Protein AF-A0A3A4P583-F1 (afdb_monomer)

Nearest PDB structures (foldseek):
  6r1j-assembly1_D-2  TM=4.299E-01  e=6.962E-02  Aeromonas hydrophila J-1
  6h2e-assembly1_P-2  TM=4.382E-01  e=1.240E-01  Aeromonas hydrophila subsp. hydrophila AL09-71
  8otz-assembly1_DX  TM=3.870E-01  e=2.450E+00  Bos taurus
  8otz-assembly1_DQ  TM=1.980E-01  e=1.514E+00  Bos taurus
  8auc-assembly3_B  TM=1.621E-01  e=6.415E+00  Corynebacterium glutamicum ATCC 13032

Secondary structure (DSSP, 8-state):
--GGG-EEHHHHHTT--HHHHHB-TTS-B-HHHHHHHHHHHHHHHHHHH---GGGEEEEEETTEEEEEEHHHHHHHHHHHHHS-HHHHHHHHHHHHHHHHHS-HHHHHHHHHHHHHHHHHHHTT-HHHHHHHHHHHHHHHHHHHHHHHHHHHHHHHHHH-THHHHHHHHHHHHHHHHHTT-HHHHHHHHHHHHHHHHHHHHHHHHHHHHHHHHHHHHHHHHHHHHHHHHHHHHHHHHHHHHHHHHHHHHHHHHHHHHHHHHHHHHSS---HHHHHHHHHHHHHHHHHHHHHHHHHHHHHHHHHHHHHHHHHHHHHHHHHHHHTTSHHHHHHHHHHHHTS------TTSSSSS------------

Foldseek 3Di:
DPPPQKQWLVVVCVPPQLCVQQQDPVRDGNLVSVVVSVVVSQVVSCVRVVDDSLQWFWFQDPLITIIDGLVVLVCVLVCVVPDDPVVLVVVLVVVLCCLQPNDLSSLLSSVSNLLSLLCVLCVPPVVLVVVSVVLVVLLVVLSVVLVVLVVVLVVLCVVCCLQVVLVVLVVVLVVCVVVVVVVSNVVSVVVNVVSVVVNVVSVVVSVVSSLVSLVSSLVSLVSVLVSLVSSLVSLVVLLVVLVVVLVVLVVVLVVLVVVLVVQVVPPDDDPVVNVVSVVVNVVSVVSNVSSVSSSSSSVSNNSSSVVVSVSSVVSSVVSVVVSPDDDPVVVVVVVVVPPPPPPPDPPPPPPPDDDDDDDDDDDD

Radius of gyration: 33.99 Å; Cα contacts (8 Å, |Δi|>4): 269; chains: 1; bounding box: 93×44×135 Å

pLDDT: mean 79.14, std 16.57, range [35.28, 96.25]

Solvent-accessible surface area (backbone atoms only — not comparable to full-atom values): 20306 Å² total; per-residue (Å²): 130,87,72,88,81,63,46,41,61,67,78,71,44,75,86,55,61,64,55,78,72,30,48,42,98,86,72,46,77,39,59,68,52,47,53,51,50,52,49,51,53,49,54,52,35,32,67,74,65,73,48,62,76,49,50,44,18,63,39,57,54,95,74,39,54,34,47,40,43,45,67,58,48,46,54,51,49,49,49,66,73,72,52,59,71,66,62,57,47,52,54,45,51,52,52,40,47,44,57,67,71,41,65,66,66,57,56,48,38,31,51,49,52,49,47,53,50,24,50,68,51,32,75,88,37,70,71,60,46,53,55,46,53,54,50,51,52,50,50,54,50,43,55,50,55,39,51,52,50,50,51,50,52,53,46,57,52,64,77,41,53,57,57,61,56,50,52,49,48,49,52,52,25,56,51,28,48,75,72,67,38,54,72,61,20,52,52,41,50,54,54,48,59,67,47,43,62,58,39,52,53,52,57,57,69,44,45,64,60,56,50,50,43,42,50,45,39,43,54,47,45,56,46,49,40,55,44,51,51,46,33,52,53,19,55,50,50,52,45,52,54,46,50,57,51,41,52,53,48,50,56,52,44,55,52,51,50,52,53,50,51,55,45,68,71,42,92,81,63,61,69,68,58,57,51,51,50,52,53,49,48,55,53,48,52,55,52,41,51,52,47,52,48,30,43,55,15,47,55,46,27,50,54,38,42,50,52,46,38,52,51,42,47,54,37,41,58,49,50,60,59,62,69,70,66,54,78,64,55,51,53,51,50,58,52,63,72,63,51,78,80,74,73,77,71,96,71,79,81,83,83,78,87,85,80,81,92,83,82,81,90,79,92,130

Structure (mmCIF, N/CA/C/O backbone):
data_AF-A0A3A4P583-F1
#
_entry.id   AF-A0A3A4P583-F1
#
loop_
_atom_site.group_PDB
_atom_site.id
_atom_site.type_symbol
_atom_site.label_atom_id
_atom_site.label_alt_id
_atom_site.label_comp_id
_atom_site.label_asym_id
_atom_site.label_entity_id
_atom_site.label_seq_id
_atom_site.pdbx_PDB_ins_code
_atom_site.Cartn_x
_atom_site.Cartn_y
_atom_site.Cartn_z
_atom_site.occupancy
_atom_site.B_iso_or_equiv
_atom_site.auth_seq_id
_atom_site.auth_comp_id
_atom_site.auth_asym_id
_atom_site.auth_atom_id
_atom_site.pdbx_PDB_model_num
ATOM 1 N N . MET A 1 1 ? -15.110 -9.383 -12.180 1.00 47.25 1 MET A N 1
ATOM 2 C CA . MET A 1 1 ? -13.808 -9.654 -12.826 1.00 47.25 1 MET A CA 1
ATOM 3 C C . MET A 1 1 ? -13.331 -11.004 -12.347 1.00 47.25 1 MET A C 1
ATOM 5 O O . MET A 1 1 ? -13.414 -11.256 -11.152 1.00 47.25 1 MET A O 1
ATOM 9 N N . ASP A 1 2 ? -12.913 -11.863 -13.269 1.00 37.22 2 ASP A N 1
ATOM 10 C CA . ASP A 1 2 ? -12.349 -13.172 -12.952 1.00 37.22 2 ASP A CA 1
ATOM 11 C C . ASP A 1 2 ? -10.976 -12.955 -12.290 1.00 37.22 2 ASP A C 1
ATOM 13 O O . ASP A 1 2 ? -10.030 -12.506 -12.933 1.00 37.22 2 ASP A O 1
ATOM 17 N N . THR A 1 3 ? -10.885 -13.144 -10.972 1.00 49.97 3 THR A N 1
ATOM 18 C CA . THR A 1 3 ? -9.659 -12.903 -10.186 1.00 49.97 3 THR A CA 1
ATOM 19 C C . THR A 1 3 ? -8.645 -14.044 -10.285 1.00 49.97 3 THR A C 1
ATOM 21 O O . THR A 1 3 ? -7.594 -13.992 -9.651 1.00 49.97 3 THR A O 1
ATOM 24 N N . SER A 1 4 ? -8.949 -15.065 -11.088 1.00 47.12 4 SER A N 1
ATOM 25 C CA . SER A 1 4 ? -8.232 -16.339 -11.182 1.00 47.12 4 SER A CA 1
ATOM 26 C C . SER A 1 4 ? -6.840 -16.264 -11.825 1.00 47.12 4 SER A C 1
ATOM 28 O O . SER A 1 4 ? -6.082 -17.219 -11.693 1.00 47.12 4 SER A O 1
ATOM 30 N N . ASN A 1 5 ? -6.460 -15.137 -12.441 1.00 56.06 5 ASN A N 1
ATOM 31 C CA . ASN A 1 5 ? -5.189 -14.994 -13.172 1.00 56.06 5 ASN A CA 1
ATOM 32 C C . ASN A 1 5 ? -4.229 -13.926 -12.610 1.00 56.06 5 ASN A C 1
ATOM 34 O O . ASN A 1 5 ? -3.276 -13.546 -13.290 1.00 56.06 5 ASN A O 1
ATOM 38 N N . TYR A 1 6 ? -4.450 -13.422 -11.393 1.00 64.31 6 TYR A N 1
ATOM 39 C CA . TYR A 1 6 ? -3.553 -12.436 -10.781 1.00 64.31 6 TYR A CA 1
ATOM 40 C C . TYR A 1 6 ? -2.545 -13.100 -9.846 1.00 64.31 6 TYR A C 1
ATOM 42 O O . TYR A 1 6 ? -2.926 -13.848 -8.948 1.00 64.31 6 TYR A O 1
ATOM 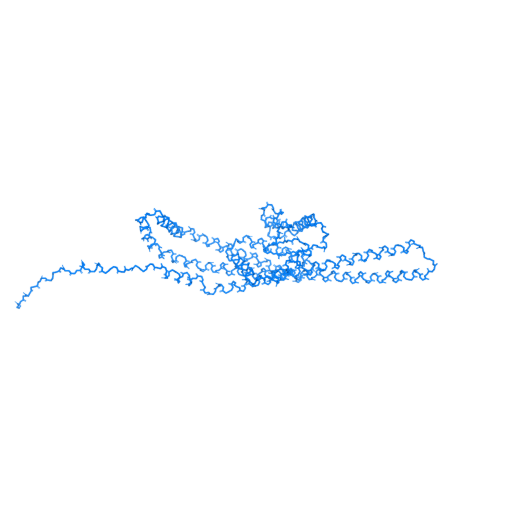50 N N . VAL A 1 7 ? -1.263 -12.768 -10.003 1.00 60.59 7 VAL A N 1
ATOM 51 C CA . VAL A 1 7 ? -0.227 -13.154 -9.038 1.00 60.59 7 VAL A CA 1
ATOM 52 C C . VAL A 1 7 ? -0.045 -11.995 -8.059 1.00 60.59 7 VAL A C 1
ATOM 54 O O . VAL A 1 7 ? 0.383 -10.902 -8.438 1.00 60.59 7 VAL A O 1
ATOM 57 N N . SER A 1 8 ? -0.420 -12.218 -6.798 1.00 62.81 8 SER A N 1
ATOM 58 C CA . SER A 1 8 ? -0.210 -11.268 -5.700 1.00 62.81 8 SER A CA 1
ATOM 59 C C . SER A 1 8 ? 0.943 -11.720 -4.809 1.00 62.81 8 SER A C 1
ATOM 61 O O . SER A 1 8 ? 1.265 -12.906 -4.741 1.00 62.81 8 SER A O 1
ATOM 63 N N . PHE A 1 9 ? 1.524 -10.790 -4.051 1.00 63.75 9 PHE A N 1
ATOM 64 C CA . PHE A 1 9 ? 2.511 -11.113 -3.014 1.00 63.75 9 PHE A CA 1
ATOM 65 C C . PHE A 1 9 ? 2.040 -12.225 -2.070 1.00 63.75 9 PHE A C 1
ATOM 67 O O . PHE A 1 9 ? 2.803 -13.128 -1.747 1.00 63.75 9 PHE A O 1
ATOM 74 N N . GLU A 1 10 ? 0.775 -12.197 -1.657 1.00 62.75 10 GLU A N 1
ATOM 75 C CA . GLU A 1 10 ? 0.216 -13.132 -0.675 1.00 62.75 10 GLU A CA 1
ATOM 76 C C . GLU A 1 10 ? 0.238 -14.586 -1.156 1.00 62.75 10 GLU A C 1
ATOM 78 O O . GLU A 1 10 ? 0.402 -15.489 -0.337 1.00 62.75 10 GLU A O 1
ATOM 83 N N . SER A 1 11 ? 0.145 -14.809 -2.473 1.00 61.69 11 SER A N 1
ATOM 84 C CA . SER A 1 11 ? 0.282 -16.148 -3.059 1.00 61.69 11 SER A CA 1
ATOM 85 C C . SER A 1 11 ? 1.671 -16.753 -2.810 1.00 61.69 11 SER A C 1
ATOM 87 O O . SER A 1 11 ? 1.797 -17.961 -2.630 1.00 61.69 11 SER A O 1
ATOM 89 N N . ILE A 1 12 ? 2.696 -15.903 -2.689 1.00 59.50 12 ILE A N 1
ATOM 90 C CA . ILE A 1 12 ? 4.096 -16.291 -2.480 1.00 59.50 12 ILE A CA 1
ATOM 91 C C . ILE A 1 12 ? 4.463 -16.282 -0.990 1.00 59.50 12 ILE A C 1
ATOM 93 O O . ILE A 1 12 ? 5.267 -17.100 -0.537 1.00 59.50 12 ILE A O 1
ATOM 97 N N . LEU A 1 13 ? 3.831 -15.417 -0.189 1.00 55.78 13 LEU A N 1
ATOM 98 C CA . LEU A 1 13 ? 4.090 -15.292 1.250 1.00 55.78 13 LEU A CA 1
ATOM 99 C C . LEU A 1 13 ? 3.760 -16.565 2.052 1.00 55.78 13 LEU A C 1
ATOM 101 O O . LEU A 1 13 ? 4.240 -16.704 3.178 1.00 55.78 13 LEU A O 1
ATOM 105 N N . SER A 1 14 ? 3.000 -17.517 1.492 1.00 59.00 14 SER A N 1
ATOM 106 C CA . SER A 1 14 ? 2.710 -18.828 2.108 1.00 59.00 14 SER A CA 1
ATOM 107 C C . SER A 1 14 ? 2.208 -18.729 3.563 1.00 59.00 14 SER A C 1
ATOM 109 O O . SER A 1 14 ? 2.529 -19.570 4.401 1.00 59.00 14 SER A O 1
ATOM 111 N N . GLY A 1 15 ? 1.462 -17.665 3.886 1.00 57.34 15 GLY A N 1
ATOM 112 C CA . GLY A 1 15 ? 0.922 -17.407 5.226 1.00 57.34 15 GLY A CA 1
ATOM 113 C C . GLY A 1 15 ? 1.881 -16.760 6.238 1.00 57.34 15 GLY A C 1
ATOM 114 O O . GLY A 1 15 ? 1.523 -16.658 7.408 1.00 57.34 15 GLY A O 1
ATOM 115 N N . LYS A 1 16 ? 3.080 -16.319 5.834 1.00 61.03 16 LYS A N 1
ATOM 116 C CA . LYS A 1 16 ? 3.992 -15.538 6.693 1.00 61.03 16 LYS A CA 1
ATOM 117 C C . LYS A 1 16 ? 3.653 -14.044 6.640 1.00 61.03 16 LYS A C 1
ATOM 119 O O . LYS A 1 16 ? 3.299 -13.545 5.574 1.00 61.03 16 LYS A O 1
ATOM 124 N N . SER A 1 17 ? 3.809 -13.329 7.760 1.00 64.44 17 SER A N 1
ATOM 125 C CA . SER A 1 17 ? 3.684 -11.863 7.773 1.00 64.44 17 SER A CA 1
ATOM 126 C C . SER A 1 17 ? 4.797 -11.234 6.933 1.00 64.44 17 SER A C 1
ATOM 128 O O . SER A 1 17 ? 5.948 -11.684 6.959 1.00 64.44 17 SER A O 1
ATOM 130 N N . PHE A 1 18 ? 4.456 -10.189 6.177 1.00 71.81 18 PHE A N 1
ATOM 131 C CA . PHE A 1 18 ? 5.409 -9.466 5.333 1.00 71.81 18 PHE A CA 1
ATOM 132 C C . PHE A 1 18 ? 6.543 -8.865 6.174 1.00 71.81 18 PHE A C 1
ATOM 134 O O . PHE A 1 18 ? 7.721 -8.934 5.802 1.00 71.81 18 PHE A O 1
ATOM 141 N N . LYS A 1 19 ? 6.189 -8.368 7.363 1.00 73.19 19 LYS A N 1
ATOM 142 C CA . LYS A 1 19 ? 7.110 -7.902 8.395 1.00 73.19 19 LYS A CA 1
ATOM 143 C C . LYS A 1 19 ? 8.231 -8.894 8.708 1.00 73.19 19 LYS A C 1
ATOM 145 O O . LYS A 1 19 ? 9.398 -8.507 8.708 1.00 73.19 19 LYS A O 1
ATOM 150 N N . ASP A 1 20 ? 7.898 -10.167 8.916 1.00 70.75 20 ASP A N 1
ATOM 151 C CA . ASP A 1 20 ? 8.859 -11.207 9.319 1.00 70.75 20 ASP A CA 1
ATOM 152 C C . ASP A 1 20 ? 9.868 -11.555 8.218 1.00 70.75 20 ASP A C 1
ATOM 154 O O . ASP A 1 20 ? 10.938 -12.113 8.478 1.00 70.75 20 ASP A O 1
ATOM 158 N N . LEU A 1 21 ? 9.531 -11.243 6.968 1.00 70.56 21 LEU A N 1
ATOM 159 C CA . LEU A 1 21 ? 10.374 -11.547 5.820 1.00 70.56 21 LEU A CA 1
ATOM 160 C C . L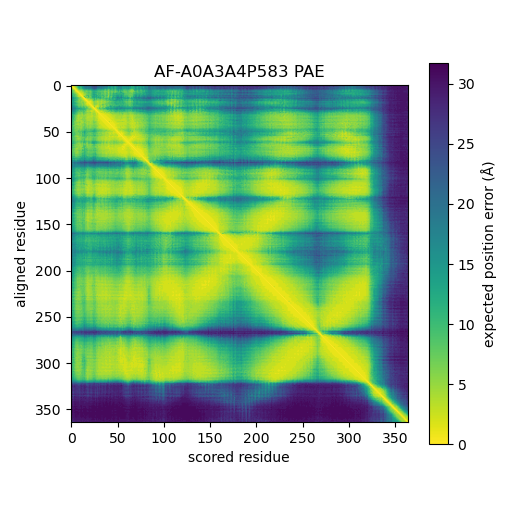EU A 1 21 ? 11.352 -10.420 5.507 1.00 70.56 21 LEU A C 1
ATOM 162 O O . LEU A 1 21 ? 12.481 -10.700 5.088 1.00 70.56 21 LEU A O 1
ATOM 166 N N . ILE A 1 22 ? 10.924 -9.171 5.702 1.00 73.38 22 ILE A N 1
ATOM 167 C CA . ILE A 1 22 ? 11.610 -7.993 5.161 1.00 73.38 22 ILE A CA 1
ATOM 168 C C . ILE A 1 22 ? 12.194 -7.091 6.246 1.00 73.38 22 ILE A C 1
ATOM 170 O O . ILE A 1 22 ? 13.135 -6.355 5.955 1.00 73.38 22 ILE A O 1
ATOM 174 N N . LEU A 1 23 ? 11.738 -7.164 7.499 1.00 72.44 23 LEU A N 1
ATOM 175 C CA . LEU A 1 23 ? 12.423 -6.457 8.579 1.00 72.44 23 LEU A CA 1
ATOM 176 C C . LEU A 1 23 ? 13.643 -7.233 9.081 1.00 72.44 23 LEU A C 1
ATOM 178 O O . LEU A 1 23 ? 13.580 -8.400 9.469 1.00 72.44 23 LEU A O 1
ATOM 182 N N . LEU A 1 24 ? 14.770 -6.530 9.125 1.00 70.75 24 LEU A N 1
ATOM 183 C CA . LEU A 1 24 ? 15.954 -6.930 9.866 1.00 70.75 24 LEU A CA 1
ATOM 184 C C . LEU A 1 24 ? 15.719 -6.745 11.372 1.00 70.75 24 LEU A C 1
ATOM 186 O O . LEU A 1 24 ? 14.855 -5.982 11.807 1.00 70.75 24 LEU A O 1
ATOM 190 N N . LYS A 1 25 ? 16.530 -7.423 12.193 1.00 64.12 25 LYS A N 1
ATOM 191 C CA . LYS A 1 25 ? 16.435 -7.358 13.665 1.00 64.12 25 LYS A CA 1
ATOM 192 C C . LYS A 1 25 ? 16.635 -5.948 14.239 1.00 64.12 25 LYS A C 1
ATOM 194 O O . LYS A 1 25 ? 16.245 -5.707 15.374 1.00 64.12 25 LYS A O 1
ATOM 199 N N . ASP A 1 26 ? 17.235 -5.037 13.476 1.00 66.38 26 ASP A N 1
ATOM 200 C CA . ASP A 1 26 ? 17.423 -3.624 13.822 1.00 66.38 26 ASP A CA 1
ATOM 201 C C . ASP A 1 26 ? 16.283 -2.715 13.316 1.00 66.38 26 ASP A C 1
ATOM 203 O O . ASP A 1 26 ? 16.380 -1.494 13.414 1.00 66.38 26 ASP A O 1
ATOM 207 N N . GLY A 1 27 ? 15.204 -3.289 12.768 1.00 65.25 27 GLY A N 1
ATOM 208 C CA . GLY A 1 27 ? 14.063 -2.548 12.226 1.00 65.25 27 GLY A CA 1
ATOM 209 C C . GLY A 1 27 ? 14.321 -1.921 10.853 1.00 65.25 27 GLY A C 1
ATOM 210 O O . GLY A 1 27 ? 13.492 -1.152 10.363 1.00 65.25 27 GLY A O 1
ATOM 211 N N . LYS A 1 28 ? 15.454 -2.229 10.207 1.00 72.50 28 LYS A N 1
ATOM 212 C CA . LYS A 1 28 ? 15.716 -1.806 8.825 1.00 72.50 28 LYS A CA 1
ATOM 213 C C . LYS A 1 28 ? 15.022 -2.727 7.828 1.00 72.50 28 LYS A C 1
ATOM 215 O O . LYS A 1 28 ? 14.819 -3.907 8.093 1.00 72.50 28 LYS A O 1
ATOM 220 N N . LEU A 1 29 ? 14.687 -2.177 6.662 1.00 76.56 29 LEU A N 1
ATOM 221 C CA . LEU A 1 29 ? 14.125 -2.948 5.552 1.00 76.56 29 LEU A CA 1
ATOM 222 C C . LEU A 1 29 ? 15.265 -3.644 4.803 1.00 76.56 29 LEU A C 1
ATOM 224 O O . LEU A 1 29 ? 16.205 -2.987 4.359 1.00 76.56 29 LEU A O 1
ATOM 228 N N . ASP A 1 30 ? 15.173 -4.961 4.652 1.00 81.56 30 ASP A N 1
ATOM 229 C CA . ASP A 1 30 ? 16.040 -5.743 3.777 1.00 81.56 30 ASP A CA 1
ATOM 230 C 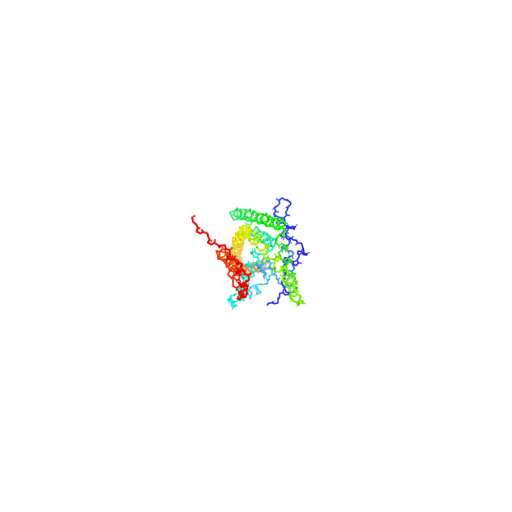C . ASP A 1 30 ? 15.531 -5.631 2.334 1.00 81.56 30 ASP A C 1
ATOM 232 O O . ASP A 1 30 ? 14.739 -6.445 1.848 1.00 81.56 30 ASP A O 1
ATOM 236 N N . LEU A 1 31 ? 15.986 -4.584 1.643 1.00 79.75 31 LEU A N 1
ATOM 237 C CA . LEU A 1 31 ? 15.630 -4.338 0.245 1.00 79.75 31 LEU A CA 1
ATOM 238 C C . LEU A 1 31 ? 16.090 -5.472 -0.678 1.00 79.75 31 LEU A C 1
ATOM 240 O O . LEU A 1 31 ? 15.426 -5.753 -1.666 1.00 79.75 31 LEU A O 1
ATOM 244 N N . SER A 1 32 ? 17.169 -6.183 -0.336 1.00 82.50 32 SER A N 1
ATOM 245 C CA . SER A 1 32 ? 17.648 -7.304 -1.155 1.00 82.50 32 SER A CA 1
ATOM 246 C C . SER A 1 32 ? 16.663 -8.472 -1.133 1.00 82.50 32 SER A C 1
ATOM 248 O O . SER A 1 32 ? 16.418 -9.101 -2.166 1.00 82.50 32 SER A O 1
ATOM 250 N N . ARG A 1 33 ? 16.058 -8.750 0.030 1.00 81.88 33 ARG A N 1
ATOM 251 C CA . ARG A 1 33 ? 14.971 -9.735 0.145 1.00 81.88 33 ARG A CA 1
ATOM 252 C C . ARG A 1 33 ? 13.706 -9.275 -0.554 1.00 81.88 33 ARG A C 1
ATOM 254 O O . ARG A 1 33 ? 13.078 -10.083 -1.234 1.00 81.88 33 ARG A O 1
ATOM 261 N N . PHE A 1 34 ? 13.352 -7.999 -0.414 1.00 83.00 34 PHE A N 1
ATOM 262 C CA . PHE A 1 34 ? 12.211 -7.432 -1.123 1.00 83.00 34 PHE A CA 1
ATOM 263 C C . PHE A 1 34 ? 12.377 -7.554 -2.645 1.00 83.00 34 PHE A C 1
ATOM 265 O O . PHE A 1 34 ? 11.480 -8.054 -3.316 1.00 83.00 34 PHE A O 1
ATOM 272 N N . ASP A 1 35 ? 13.550 -7.215 -3.183 1.00 82.19 35 ASP A N 1
ATOM 273 C CA . ASP A 1 35 ? 13.859 -7.322 -4.612 1.00 82.19 35 ASP A CA 1
ATOM 274 C C . ASP A 1 35 ? 13.884 -8.776 -5.103 1.00 82.19 35 ASP A C 1
ATOM 276 O O . ASP A 1 35 ? 13.498 -9.073 -6.235 1.00 82.19 35 ASP A O 1
ATOM 280 N N . ALA A 1 36 ? 14.354 -9.715 -4.276 1.00 83.12 36 ALA A N 1
ATOM 281 C CA . ALA A 1 36 ? 14.280 -11.142 -4.586 1.00 83.12 36 ALA A CA 1
ATOM 282 C C . ALA A 1 36 ? 12.823 -11.621 -4.661 1.00 83.12 36 ALA A C 1
ATOM 284 O O . ALA A 1 36 ? 12.457 -12.333 -5.596 1.00 83.12 36 ALA A O 1
ATOM 285 N N . LEU A 1 37 ? 11.985 -11.181 -3.722 1.00 81.94 37 LEU A N 1
ATOM 286 C CA . LEU A 1 37 ? 10.572 -11.529 -3.698 1.00 81.94 37 LEU A CA 1
ATOM 287 C C . LEU A 1 37 ? 9.823 -10.901 -4.882 1.00 81.94 37 LEU A C 1
ATOM 289 O O . LEU A 1 37 ? 9.082 -11.597 -5.569 1.00 81.94 37 LEU A O 1
ATOM 293 N N . MET A 1 38 ? 10.100 -9.635 -5.199 1.00 80.88 38 MET A N 1
ATOM 294 C CA . MET A 1 38 ? 9.559 -8.951 -6.377 1.00 80.88 38 MET A CA 1
ATOM 295 C C . MET A 1 38 ? 9.920 -9.650 -7.684 1.00 80.88 38 MET A C 1
ATOM 297 O O . MET A 1 38 ? 9.070 -9.782 -8.564 1.00 80.88 38 MET A O 1
ATOM 301 N N . ARG A 1 39 ? 11.160 -10.137 -7.809 1.00 83.56 39 ARG A N 1
ATOM 302 C CA . ARG A 1 39 ? 11.577 -10.943 -8.963 1.00 83.56 39 ARG A CA 1
ATOM 303 C C . ARG A 1 39 ? 10.826 -12.267 -9.038 1.00 83.56 39 ARG A C 1
ATOM 305 O O . ARG A 1 39 ? 10.374 -12.613 -10.120 1.00 83.56 39 ARG A O 1
ATOM 312 N N . GLY A 1 40 ? 10.629 -12.952 -7.913 1.00 82.69 40 GLY A N 1
ATOM 313 C CA . GLY A 1 40 ? 9.827 -14.178 -7.865 1.00 82.69 40 GLY A CA 1
ATOM 314 C C . GLY A 1 40 ? 8.387 -13.955 -8.339 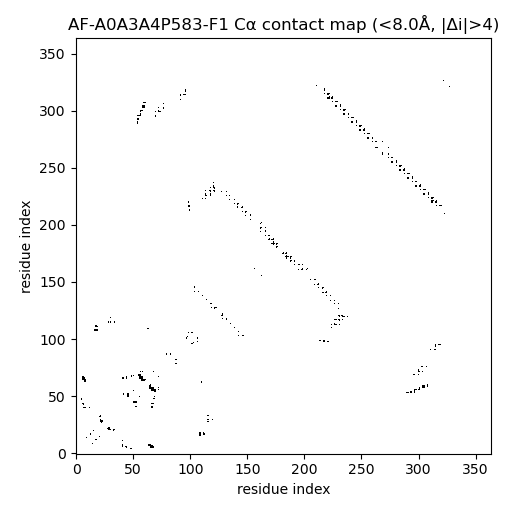1.00 82.69 40 GLY A C 1
ATOM 315 O O . GLY A 1 40 ? 7.913 -14.674 -9.216 1.00 82.69 40 GLY A O 1
ATOM 316 N N . VAL A 1 41 ? 7.729 -12.901 -7.837 1.00 81.44 41 VAL A N 1
ATOM 317 C CA . VAL A 1 41 ? 6.367 -12.519 -8.260 1.00 81.44 41 VAL A CA 1
ATOM 318 C C . VAL A 1 41 ? 6.331 -12.219 -9.759 1.00 81.44 41 VAL A C 1
ATOM 320 O O . VAL A 1 41 ? 5.430 -12.673 -10.465 1.00 81.44 41 VAL A O 1
ATOM 323 N N . LEU A 1 42 ? 7.319 -11.477 -10.266 1.00 83.06 42 LEU A N 1
ATOM 324 C CA . LEU A 1 42 ? 7.418 -11.139 -11.682 1.00 83.06 42 LEU A CA 1
ATOM 325 C C . LEU A 1 42 ? 7.612 -12.389 -12.553 1.00 83.06 42 LEU A C 1
ATOM 327 O O . LEU A 1 42 ? 6.926 -12.541 -13.558 1.00 83.06 42 LEU A O 1
ATOM 331 N N . GLU A 1 43 ? 8.508 -13.299 -12.171 1.00 85.75 43 GLU A N 1
ATOM 332 C CA . GLU A 1 43 ? 8.757 -14.552 -12.894 1.00 85.75 43 GLU A CA 1
ATOM 333 C C . GLU A 1 43 ? 7.516 -15.445 -12.955 1.00 85.75 43 GLU A C 1
ATOM 335 O O . GLU A 1 43 ? 7.226 -16.038 -13.994 1.00 85.75 43 GLU A O 1
ATOM 340 N N . GLU A 1 44 ? 6.764 -15.529 -11.863 1.00 83.81 44 GLU A N 1
ATOM 341 C CA . GLU A 1 44 ? 5.512 -16.278 -11.816 1.00 83.81 44 GLU A CA 1
ATOM 342 C C . GLU A 1 44 ? 4.417 -15.615 -12.659 1.00 83.81 44 GLU A C 1
ATOM 344 O O . GLU A 1 44 ? 3.713 -16.294 -13.405 1.00 83.81 44 GLU A O 1
ATOM 349 N N . SER A 1 45 ? 4.358 -14.282 -12.649 1.00 82.12 45 SER A N 1
ATOM 350 C CA . SER A 1 45 ? 3.448 -13.503 -13.498 1.00 82.12 45 SER A CA 1
ATOM 351 C C . SER A 1 45 ? 3.755 -13.665 -14.986 1.00 82.12 45 SER A C 1
ATOM 353 O O . SER A 1 45 ? 2.842 -13.744 -15.804 1.00 82.12 45 SER A O 1
ATOM 355 N N . ILE A 1 46 ? 5.034 -13.754 -15.359 1.00 84.94 46 ILE A N 1
ATOM 356 C CA . ILE A 1 46 ? 5.456 -14.037 -16.738 1.00 84.94 46 ILE A CA 1
ATOM 357 C C . ILE A 1 46 ? 4.997 -15.440 -17.154 1.00 84.94 46 ILE A C 1
ATOM 359 O O . ILE A 1 46 ? 4.488 -15.616 -18.260 1.00 84.94 46 ILE A O 1
ATOM 363 N N . LYS A 1 47 ? 5.140 -16.435 -16.268 1.00 84.69 47 LYS A N 1
ATOM 364 C CA . LYS A 1 47 ? 4.702 -17.814 -16.535 1.00 84.69 47 LYS A CA 1
ATOM 365 C C . LYS A 1 47 ? 3.185 -17.922 -16.687 1.00 84.69 47 LYS A C 1
ATOM 367 O O . LYS A 1 47 ? 2.733 -18.655 -17.560 1.00 84.69 47 LYS A O 1
ATOM 372 N N . SER A 1 48 ? 2.414 -17.215 -15.861 1.00 82.75 48 SER A N 1
ATOM 373 C CA . SER A 1 48 ? 0.948 -17.284 -15.887 1.00 82.75 48 SER A CA 1
ATOM 374 C C . SER A 1 48 ? 0.334 -16.523 -17.064 1.00 82.75 48 SER A C 1
ATOM 376 O O . SER A 1 48 ? -0.619 -17.002 -17.672 1.00 82.75 48 SER A O 1
ATOM 378 N N . SER A 1 49 ? 0.887 -15.359 -17.413 1.00 80.06 49 SER A N 1
ATOM 379 C CA . SER A 1 49 ? 0.352 -14.499 -18.478 1.00 80.06 49 SER A CA 1
ATOM 380 C C . SER A 1 49 ? 0.906 -14.802 -19.872 1.00 80.06 49 SER A C 1
ATOM 382 O O . SER A 1 49 ? 0.282 -14.419 -20.857 1.00 80.06 49 SER A O 1
ATOM 384 N N . ASN A 1 50 ? 2.055 -15.484 -19.975 1.00 85.69 50 ASN A N 1
ATOM 385 C CA . ASN A 1 50 ? 2.786 -15.708 -21.229 1.00 85.69 50 ASN A CA 1
ATOM 386 C C . ASN A 1 50 ? 3.126 -14.401 -21.984 1.00 85.69 50 ASN A C 1
ATOM 388 O O . ASN A 1 50 ? 3.184 -14.359 -23.213 1.00 85.69 50 ASN A O 1
ATOM 392 N N . VAL A 1 51 ? 3.342 -13.318 -21.236 1.00 85.31 51 VAL A N 1
ATOM 393 C CA . VAL A 1 51 ? 3.640 -11.975 -21.747 1.00 85.31 51 VAL A CA 1
ATOM 394 C C . VAL A 1 51 ? 5.050 -11.568 -21.302 1.00 85.31 51 VAL A C 1
ATOM 396 O O . VAL A 1 51 ? 5.470 -11.900 -20.188 1.00 85.31 51 VAL A O 1
ATOM 399 N N . PRO A 1 52 ? 5.835 -10.874 -22.148 1.00 85.12 52 PRO A N 1
ATOM 400 C CA . PRO A 1 52 ? 7.180 -10.473 -21.773 1.00 85.12 52 PRO A CA 1
ATOM 401 C C . PRO A 1 52 ? 7.180 -9.390 -20.671 1.00 85.12 52 PRO A C 1
ATOM 403 O O . PRO A 1 52 ? 6.266 -8.570 -20.605 1.00 85.12 52 PRO A O 1
ATOM 406 N N . PRO A 1 53 ? 8.250 -9.293 -19.854 1.00 84.62 53 PRO A N 1
ATOM 407 C CA . PRO A 1 53 ? 8.268 -8.438 -18.661 1.00 84.62 53 PRO A CA 1
ATOM 408 C C . PRO A 1 53 ? 7.975 -6.947 -18.904 1.00 84.62 53 PRO A C 1
ATOM 410 O O . PRO A 1 53 ? 7.465 -6.267 -18.023 1.00 84.62 53 PRO A O 1
ATOM 413 N N . HIS A 1 54 ? 8.308 -6.418 -20.086 1.00 83.56 54 HIS A N 1
ATOM 414 C CA . HIS A 1 54 ? 8.110 -5.001 -20.420 1.00 83.56 54 HIS A CA 1
ATOM 415 C C . HIS A 1 54 ? 6.642 -4.636 -20.682 1.00 83.56 54 HIS A C 1
ATOM 417 O O . HIS A 1 54 ? 6.309 -3.458 -20.630 1.00 83.56 54 HIS A O 1
ATOM 423 N N . GLN A 1 55 ? 5.786 -5.635 -20.909 1.00 83.69 55 GLN A N 1
ATOM 424 C CA . GLN A 1 55 ? 4.340 -5.493 -21.101 1.00 83.69 55 GLN A CA 1
ATOM 425 C C . GLN A 1 55 ? 3.546 -5.820 -19.822 1.00 83.69 55 GLN A C 1
ATOM 427 O O . GLN A 1 55 ? 2.316 -5.908 -19.844 1.00 83.69 55 GLN A O 1
ATOM 432 N N . LEU A 1 56 ? 4.238 -6.012 -18.696 1.00 86.50 56 LEU A N 1
ATOM 433 C CA . LEU A 1 56 ? 3.608 -6.155 -17.392 1.00 86.50 56 LEU A CA 1
ATOM 434 C C . LEU A 1 56 ? 3.581 -4.811 -16.661 1.00 86.50 56 LEU A C 1
ATOM 436 O O . LEU A 1 56 ? 4.544 -4.039 -16.662 1.00 86.50 56 LEU A O 1
ATOM 440 N N . VAL A 1 57 ? 2.450 -4.566 -16.017 1.00 85.56 57 VAL A N 1
ATOM 441 C CA . VAL A 1 57 ? 2.132 -3.389 -15.219 1.00 85.56 57 VAL A CA 1
ATOM 442 C C . VAL A 1 57 ? 2.056 -3.817 -13.764 1.00 85.56 57 VAL A C 1
ATOM 444 O O . VAL A 1 57 ? 1.405 -4.811 -13.428 1.00 85.56 57 VAL A O 1
ATOM 447 N N . ARG A 1 58 ? 2.707 -3.047 -12.896 1.00 88.50 58 ARG A N 1
ATOM 448 C CA . ARG A 1 58 ? 2.565 -3.186 -11.452 1.00 88.50 58 ARG A CA 1
ATOM 449 C C . ARG A 1 58 ? 1.394 -2.319 -10.997 1.00 88.50 58 ARG A C 1
ATOM 451 O O . ARG A 1 58 ? 1.366 -1.125 -11.261 1.00 88.50 58 ARG A O 1
ATOM 458 N N . VAL A 1 59 ? 0.432 -2.916 -10.308 1.00 85.00 59 VAL A N 1
ATOM 459 C CA . VAL A 1 59 ? -0.765 -2.245 -9.788 1.00 85.00 59 VAL A CA 1
ATOM 460 C C . VAL A 1 59 ? -0.789 -2.379 -8.274 1.00 85.00 59 VAL A C 1
ATOM 462 O O . VAL A 1 59 ? -0.666 -3.483 -7.745 1.00 85.00 59 VAL A O 1
ATOM 465 N N . ILE A 1 60 ? -0.968 -1.256 -7.579 1.00 83.88 60 ILE A N 1
ATOM 466 C CA . ILE A 1 60 ? -1.186 -1.216 -6.131 1.00 83.88 60 ILE A CA 1
ATOM 467 C C . ILE A 1 60 ? -2.681 -1.050 -5.894 1.00 83.88 60 ILE A C 1
ATOM 469 O O . ILE A 1 60 ? -3.266 -0.070 -6.349 1.00 83.88 60 ILE A O 1
ATOM 473 N N . ARG A 1 61 ? -3.299 -2.005 -5.204 1.00 76.62 61 ARG A N 1
ATOM 474 C CA . ARG A 1 61 ? -4.735 -1.989 -4.937 1.00 76.62 61 ARG A CA 1
ATOM 475 C C . ARG A 1 61 ? -5.061 -2.741 -3.659 1.00 76.62 61 ARG A C 1
ATOM 477 O O . ARG A 1 61 ? -4.614 -3.870 -3.485 1.00 76.62 61 ARG A O 1
ATOM 484 N N . ASP A 1 62 ? -5.877 -2.127 -2.803 1.00 69.56 62 ASP A N 1
ATOM 485 C CA . ASP A 1 62 ? -6.374 -2.748 -1.566 1.00 69.56 62 ASP A CA 1
ATOM 486 C C . ASP A 1 62 ? -5.228 -3.305 -0.694 1.00 69.56 62 ASP A C 1
ATOM 488 O O . ASP A 1 62 ? -5.328 -4.395 -0.145 1.00 69.56 62 ASP A O 1
ATOM 492 N N . GLY A 1 63 ? -4.102 -2.590 -0.612 1.00 67.19 63 GLY A N 1
ATOM 493 C CA . GLY A 1 63 ? -2.913 -3.014 0.141 1.00 67.19 63 GLY A CA 1
ATOM 494 C C . GLY A 1 63 ? -2.100 -4.141 -0.484 1.00 67.19 63 GLY A C 1
ATOM 495 O O . GLY A 1 63 ? -1.165 -4.650 0.132 1.00 67.19 63 GLY A O 1
ATOM 496 N N . ARG A 1 64 ? -2.413 -4.511 -1.726 1.00 76.50 64 ARG A N 1
ATOM 497 C CA . ARG A 1 64 ? -1.733 -5.565 -2.474 1.00 76.50 64 ARG A CA 1
ATOM 498 C C . ARG A 1 64 ? -1.034 -4.988 -3.685 1.00 76.50 64 ARG A C 1
ATOM 500 O O . ARG A 1 64 ? -1.504 -4.043 -4.314 1.00 76.50 64 ARG A O 1
ATOM 507 N N . VAL A 1 65 ? 0.078 -5.614 -4.039 1.00 80.81 65 VAL A N 1
ATOM 508 C CA . VAL A 1 65 ? 0.788 -5.348 -5.286 1.00 80.81 65 VAL A CA 1
ATOM 509 C C . VAL A 1 65 ? 0.536 -6.523 -6.209 1.00 80.81 65 VAL A C 1
ATOM 511 O O . VAL A 1 65 ? 0.774 -7.677 -5.841 1.00 80.81 65 VAL A O 1
ATOM 514 N N . ILE A 1 66 ? 0.024 -6.216 -7.390 1.00 83.44 66 ILE A N 1
ATOM 515 C CA . ILE A 1 66 ? -0.400 -7.185 -8.389 1.00 83.44 66 ILE A CA 1
ATOM 516 C C . ILE A 1 66 ? 0.341 -6.872 -9.679 1.00 83.44 66 ILE A C 1
ATOM 518 O O . ILE A 1 66 ? 0.419 -5.714 -10.089 1.00 83.44 66 ILE A O 1
ATOM 522 N N . TRP A 1 67 ? 0.865 -7.903 -10.329 1.00 85.56 67 TRP A N 1
ATOM 523 C CA . TRP A 1 67 ? 1.368 -7.791 -11.691 1.00 85.56 67 TRP A CA 1
ATOM 524 C C . TRP A 1 67 ? 0.300 -8.280 -12.661 1.00 85.56 67 TRP A C 1
ATOM 526 O O . TRP A 1 67 ? -0.279 -9.351 -12.484 1.00 85.56 67 TRP A O 1
ATOM 536 N N . MET A 1 68 ? 0.018 -7.473 -13.676 1.00 86.25 68 MET A N 1
ATOM 537 C CA . MET A 1 68 ? -0.967 -7.791 -14.704 1.00 86.25 68 MET A CA 1
ATOM 538 C C . MET A 1 68 ? -0.540 -7.213 -16.051 1.00 86.25 68 MET A C 1
ATOM 540 O O . MET A 1 68 ? 0.371 -6.394 -16.128 1.00 86.25 68 MET A O 1
ATOM 544 N N . THR A 1 69 ? -1.175 -7.650 -17.131 1.00 88.19 69 THR A N 1
ATOM 545 C CA . THR A 1 69 ? -0.905 -7.117 -18.475 1.00 88.19 69 THR A CA 1
ATOM 546 C C . THR A 1 69 ? -1.385 -5.668 -18.614 1.00 88.19 69 THR A C 1
ATOM 548 O O . THR A 1 69 ? -2.291 -5.234 -17.897 1.00 88.19 69 THR A O 1
ATOM 551 N N . VAL A 1 70 ? -0.819 -4.927 -19.575 1.00 87.25 70 VAL A N 1
ATOM 552 C CA . VAL A 1 70 ? -1.273 -3.563 -19.928 1.00 87.25 70 VAL A CA 1
ATOM 553 C C . VAL A 1 70 ? -2.781 -3.518 -20.194 1.00 87.25 70 VAL A C 1
ATOM 555 O O . VAL A 1 70 ? -3.464 -2.613 -19.720 1.00 87.25 70 VAL A O 1
ATOM 558 N N . GLU A 1 71 ? -3.319 -4.511 -20.904 1.00 86.88 71 GLU A N 1
ATOM 559 C CA . GLU A 1 71 ? -4.745 -4.587 -21.230 1.00 86.88 71 GLU A CA 1
ATOM 560 C C . GLU A 1 71 ? -5.612 -4.819 -19.984 1.00 86.88 71 GLU A C 1
ATOM 562 O O . GLU A 1 71 ? -6.628 -4.150 -19.800 1.00 86.88 71 GLU A O 1
ATOM 567 N N . GLN A 1 72 ? -5.190 -5.709 -19.080 1.00 86.88 72 GLN A N 1
ATOM 568 C CA . GLN A 1 72 ? -5.882 -5.928 -17.806 1.00 86.88 72 GLN A CA 1
ATOM 569 C C . GLN A 1 72 ? -5.879 -4.669 -16.933 1.00 86.88 72 GLN A C 1
ATOM 571 O O . GLN A 1 72 ? -6.916 -4.328 -16.362 1.00 86.88 72 GLN A O 1
ATOM 576 N N . ALA A 1 73 ? -4.746 -3.965 -16.858 1.00 86.19 73 ALA A N 1
ATOM 577 C CA . ALA A 1 73 ? -4.641 -2.711 -16.117 1.00 86.19 73 ALA A CA 1
ATOM 578 C C . ALA A 1 73 ? -5.554 -1.631 -16.716 1.00 86.19 73 ALA A C 1
ATOM 580 O O . ALA A 1 73 ? -6.296 -0.984 -15.979 1.00 86.19 73 ALA A O 1
ATOM 581 N N . ARG A 1 74 ? -5.577 -1.496 -18.048 1.00 87.00 74 ARG A N 1
ATOM 582 C CA . ARG A 1 74 ? -6.461 -0.562 -18.761 1.00 87.00 74 ARG A CA 1
ATOM 583 C C . ARG A 1 74 ? -7.934 -0.862 -18.489 1.00 87.00 74 ARG A C 1
ATOM 585 O O . ARG A 1 74 ? -8.663 0.017 -18.044 1.00 87.00 74 ARG A O 1
ATOM 592 N N . ASN A 1 75 ? -8.344 -2.122 -18.639 1.00 86.12 75 ASN A N 1
ATOM 593 C CA . ASN A 1 75 ? -9.711 -2.559 -18.351 1.00 86.12 75 ASN A CA 1
ATOM 594 C C . ASN A 1 75 ? -10.107 -2.295 -16.892 1.00 86.12 75 ASN A C 1
ATOM 596 O O . ASN A 1 75 ? -11.254 -1.950 -16.616 1.00 86.12 75 ASN A O 1
ATOM 600 N N . MET A 1 76 ? -9.173 -2.435 -15.948 1.00 83.25 76 MET A N 1
ATOM 601 C CA . MET A 1 76 ? -9.406 -2.115 -14.540 1.00 83.25 76 MET A CA 1
ATOM 602 C C . MET A 1 76 ? -9.602 -0.611 -14.313 1.00 83.25 76 MET A C 1
ATOM 604 O O . MET A 1 76 ? -10.552 -0.214 -13.633 1.00 83.25 76 MET A O 1
ATOM 608 N N . VAL A 1 77 ? -8.730 0.217 -14.891 1.00 82.88 77 VAL A N 1
ATOM 609 C CA . VAL A 1 77 ? -8.812 1.681 -14.800 1.00 82.88 77 VAL A CA 1
ATOM 610 C C . VAL A 1 77 ? -10.123 2.180 -15.415 1.00 82.88 77 VAL A C 1
ATOM 612 O O . VAL A 1 77 ? -10.831 2.973 -14.788 1.00 82.88 77 VAL A O 1
ATOM 615 N N . ASP A 1 78 ? -10.488 1.668 -16.591 1.00 83.06 78 ASP A N 1
ATOM 616 C CA . ASP A 1 78 ? -11.712 2.035 -17.307 1.00 83.06 78 ASP A CA 1
ATOM 617 C C . ASP A 1 78 ? -12.971 1.536 -16.589 1.00 83.06 78 ASP A C 1
ATOM 619 O O . ASP A 1 78 ? -13.959 2.268 -16.491 1.00 83.06 78 ASP A O 1
ATOM 623 N N . TYR A 1 79 ? -12.933 0.337 -15.996 1.00 78.25 79 TYR A N 1
ATOM 624 C CA . TYR A 1 79 ? -14.016 -0.162 -15.148 1.00 78.25 79 TYR A CA 1
ATOM 625 C C . TYR A 1 79 ? -14.316 0.833 -14.019 1.00 78.25 79 TYR A C 1
ATOM 627 O O . TYR A 1 79 ? -15.472 1.198 -13.821 1.00 78.25 79 TYR A O 1
ATOM 635 N N . HIS A 1 80 ? -13.298 1.340 -13.319 1.00 69.06 80 HIS A N 1
ATOM 636 C CA . HIS A 1 80 ? -13.494 2.320 -12.244 1.00 69.06 80 HIS A CA 1
ATOM 637 C C . HIS A 1 80 ? -13.928 3.703 -12.728 1.00 69.06 80 HIS A C 1
ATOM 639 O O . HIS A 1 80 ? -14.627 4.403 -11.999 1.00 69.06 80 HIS A O 1
ATOM 645 N N . ARG A 1 81 ? -13.589 4.079 -13.963 1.00 71.06 81 ARG A N 1
ATOM 646 C CA . ARG A 1 81 ? -14.058 5.329 -14.572 1.00 71.06 81 ARG A CA 1
ATOM 647 C C . ARG A 1 81 ? -15.541 5.274 -14.970 1.00 71.06 81 ARG A C 1
ATOM 649 O O . ARG A 1 81 ? -16.202 6.309 -14.965 1.00 71.06 81 ARG A O 1
ATOM 656 N N . HIS A 1 82 ? -16.058 4.091 -15.309 1.00 65.38 82 HIS A N 1
ATOM 657 C CA . HIS A 1 82 ? -17.402 3.920 -15.877 1.00 65.38 82 HIS A CA 1
ATOM 658 C C . HIS A 1 82 ? -18.429 3.225 -14.964 1.00 65.38 82 HIS A C 1
ATOM 660 O O . HIS A 1 82 ? -19.610 3.202 -15.309 1.00 65.38 82 HIS A O 1
ATOM 666 N N . HIS A 1 83 ? -18.029 2.680 -13.810 1.00 62.59 83 HIS A N 1
ATOM 667 C CA . HIS A 1 83 ? -18.958 2.052 -12.860 1.00 62.59 83 HIS A CA 1
ATOM 668 C C . HIS A 1 83 ? -19.554 3.043 -11.849 1.00 62.59 83 HIS A C 1
ATOM 670 O O . HIS A 1 83 ? -18.965 4.064 -11.504 1.00 62.59 83 HIS A O 1
ATOM 676 N N . SER A 1 84 ? -20.774 2.722 -11.408 1.00 53.34 84 SER A N 1
ATOM 677 C CA . SER A 1 84 ? -21.638 3.540 -10.552 1.00 53.34 84 SER A CA 1
ATOM 678 C C . SER A 1 84 ? -20.963 3.990 -9.251 1.00 53.34 84 SER A C 1
ATOM 680 O O . SER A 1 84 ? -20.329 3.198 -8.557 1.00 53.34 84 SER A O 1
ATOM 682 N N . ILE A 1 85 ? -21.241 5.239 -8.859 1.00 57.34 85 ILE A N 1
ATOM 683 C CA . ILE A 1 85 ? -20.901 5.857 -7.563 1.00 57.34 85 ILE A CA 1
ATOM 684 C C . ILE A 1 85 ? -21.248 4.940 -6.369 1.00 57.34 85 ILE A C 1
ATOM 686 O O . ILE A 1 85 ? -20.599 5.015 -5.327 1.00 57.34 85 ILE A O 1
ATOM 690 N N . ALA A 1 86 ? -22.247 4.059 -6.504 1.00 55.62 86 ALA A N 1
ATOM 691 C CA . ALA A 1 86 ? -22.656 3.120 -5.460 1.00 55.62 86 ALA A CA 1
ATOM 692 C C . ALA A 1 86 ? -21.590 2.049 -5.138 1.00 55.62 86 ALA A C 1
ATOM 694 O O . ALA A 1 86 ? -21.336 1.795 -3.959 1.00 55.62 86 ALA A O 1
ATOM 695 N N . ASP A 1 87 ? -20.913 1.485 -6.144 1.00 62.19 87 ASP A N 1
ATOM 696 C CA . ASP A 1 87 ? -19.852 0.481 -5.940 1.00 62.19 87 ASP A CA 1
ATOM 697 C C . ASP A 1 87 ? -18.585 1.132 -5.371 1.00 62.19 87 ASP A C 1
ATOM 699 O O . ASP A 1 87 ? -17.913 0.594 -4.483 1.00 62.19 87 ASP A O 1
ATOM 703 N N . THR A 1 88 ? -18.291 2.354 -5.814 1.00 65.81 88 THR A N 1
ATOM 704 C CA . THR A 1 88 ? -17.217 3.182 -5.256 1.00 65.81 88 THR A CA 1
ATOM 705 C C . THR A 1 88 ? -17.524 3.577 -3.808 1.00 65.81 88 THR A C 1
ATOM 707 O O . THR A 1 88 ? -16.630 3.631 -2.971 1.00 65.81 88 THR A O 1
ATOM 710 N N . SER A 1 89 ? -18.796 3.793 -3.462 1.00 69.25 89 SER A N 1
ATOM 711 C CA . SER A 1 89 ? -19.211 4.098 -2.089 1.00 69.25 89 SER A CA 1
ATOM 712 C C . SER A 1 89 ? -19.035 2.900 -1.154 1.00 69.25 89 SER A C 1
ATOM 714 O O . SER A 1 89 ? -18.489 3.065 -0.064 1.00 69.25 89 SER A O 1
ATOM 716 N N . ALA A 1 90 ? -19.428 1.696 -1.582 1.00 75.38 90 ALA A N 1
ATOM 717 C CA . ALA A 1 90 ? -19.273 0.476 -0.788 1.00 75.38 90 ALA A CA 1
ATOM 718 C C . ALA A 1 90 ? -17.795 0.114 -0.562 1.00 75.38 90 ALA A C 1
ATOM 720 O O . ALA A 1 90 ? -17.389 -0.199 0.556 1.00 75.38 90 ALA A O 1
ATOM 721 N N . THR A 1 91 ? -16.961 0.224 -1.599 1.00 75.44 91 THR A N 1
ATOM 722 C CA . THR A 1 91 ? -15.513 -0.021 -1.478 1.00 75.44 91 THR A CA 1
ATOM 723 C C . THR A 1 91 ? -14.828 0.997 -0.566 1.00 75.44 91 THR A C 1
ATOM 725 O O . THR A 1 91 ? -13.987 0.624 0.249 1.00 75.44 91 THR A O 1
ATOM 728 N N . VAL A 1 92 ? -15.219 2.271 -0.640 1.00 78.69 92 VAL A N 1
ATOM 729 C CA . VAL A 1 92 ? -14.722 3.320 0.262 1.00 78.69 92 VAL A CA 1
ATOM 730 C C . VAL A 1 92 ? -15.219 3.109 1.692 1.00 78.69 92 VAL A C 1
ATOM 732 O O . VAL A 1 92 ? -14.447 3.302 2.625 1.00 78.69 92 VAL A O 1
ATOM 735 N N . ALA A 1 93 ? -16.470 2.687 1.889 1.00 80.69 93 ALA A N 1
ATOM 736 C CA . ALA A 1 93 ? -17.008 2.377 3.213 1.00 80.69 93 ALA A CA 1
ATOM 737 C C . ALA A 1 93 ? -16.241 1.224 3.876 1.00 80.69 93 ALA A C 1
ATOM 739 O O . ALA A 1 93 ? -15.814 1.365 5.019 1.00 80.69 93 ALA A O 1
ATOM 740 N N . ASN A 1 94 ? -15.972 0.147 3.132 1.00 82.00 94 ASN A N 1
ATOM 741 C CA . ASN A 1 94 ? -15.147 -0.962 3.613 1.00 82.00 94 ASN A CA 1
ATOM 742 C C . ASN A 1 94 ? -13.716 -0.505 3.929 1.00 82.00 94 ASN A C 1
ATOM 744 O O . ASN A 1 94 ? -13.163 -0.883 4.957 1.00 82.00 94 ASN A O 1
ATOM 748 N N . ALA A 1 95 ? -13.117 0.345 3.088 1.00 80.25 95 ALA A N 1
ATOM 749 C CA . ALA A 1 95 ? -11.782 0.887 3.342 1.00 80.25 95 ALA A CA 1
ATOM 750 C C . ALA A 1 95 ? -11.736 1.771 4.602 1.00 80.25 95 ALA A C 1
ATOM 752 O O . ALA A 1 95 ? -10.775 1.702 5.366 1.00 80.25 95 ALA A O 1
ATOM 753 N N . ILE A 1 96 ? -12.784 2.561 4.860 1.00 83.50 96 ILE A N 1
ATOM 754 C CA . ILE A 1 96 ? -12.933 3.329 6.105 1.00 83.50 96 ILE A CA 1
ATOM 755 C C . ILE A 1 96 ? -13.076 2.383 7.295 1.00 83.50 96 ILE A C 1
ATOM 757 O O . ILE A 1 96 ? -12.406 2.570 8.307 1.00 83.50 96 ILE A O 1
ATOM 761 N N . GLU A 1 97 ? -13.916 1.354 7.187 1.00 82.75 97 GLU A N 1
ATOM 762 C CA . GLU A 1 97 ? -14.097 0.376 8.256 1.00 82.75 97 GLU A CA 1
ATOM 763 C C . GLU A 1 97 ? -12.785 -0.345 8.581 1.00 82.75 97 GLU A C 1
ATOM 765 O O . GLU A 1 97 ? -12.421 -0.446 9.752 1.00 82.75 97 GLU A O 1
ATOM 770 N N . MET A 1 98 ? -12.020 -0.756 7.568 1.00 82.44 98 MET A N 1
ATOM 771 C CA . MET A 1 98 ? -10.691 -1.340 7.752 1.00 82.44 98 MET A CA 1
ATOM 772 C C . MET A 1 98 ? -9.702 -0.347 8.373 1.00 82.44 98 MET A C 1
ATOM 774 O O . MET A 1 98 ? -8.956 -0.716 9.277 1.00 82.44 98 MET A O 1
ATOM 778 N N . ALA A 1 99 ? -9.715 0.921 7.958 1.00 82.12 99 ALA A N 1
ATOM 779 C CA . ALA A 1 99 ? -8.843 1.938 8.538 1.00 82.12 99 ALA A CA 1
ATOM 780 C C . ALA A 1 99 ? -9.151 2.181 10.027 1.00 82.12 99 ALA A C 1
ATOM 782 O O . ALA A 1 99 ? -8.232 2.264 10.843 1.00 82.12 99 ALA A O 1
ATOM 783 N N . ILE A 1 100 ? -10.432 2.254 10.403 1.00 81.81 100 ILE A N 1
ATOM 784 C CA . ILE A 1 100 ? -10.869 2.544 11.778 1.00 81.81 100 ILE A CA 1
ATOM 785 C C . ILE A 1 100 ? -10.772 1.309 12.679 1.00 81.81 100 ILE A C 1
ATOM 787 O O . ILE A 1 100 ? -10.267 1.414 13.795 1.00 81.81 100 ILE A O 1
ATOM 791 N N . ASN A 1 101 ? -11.289 0.169 12.219 1.00 79.88 101 ASN A N 1
ATOM 792 C CA . ASN A 1 101 ? -11.545 -1.019 13.039 1.00 79.88 101 ASN A CA 1
ATOM 793 C C . ASN A 1 101 ? -10.711 -2.244 12.632 1.00 79.88 101 ASN A C 1
ATOM 795 O O . ASN A 1 101 ? -10.730 -3.242 13.349 1.00 79.88 101 ASN A O 1
ATOM 799 N N . GLY A 1 102 ? -10.016 -2.208 11.493 1.00 82.31 102 GLY A N 1
ATOM 800 C CA . GLY A 1 102 ? -9.220 -3.337 11.004 1.00 82.31 102 GLY A CA 1
ATOM 801 C C . GLY A 1 102 ? -7.988 -3.617 11.863 1.00 82.31 102 GLY A C 1
ATOM 802 O O . GLY A 1 102 ? -7.588 -2.788 12.680 1.00 82.31 102 GLY A O 1
ATOM 803 N N . ASP A 1 103 ? -7.363 -4.777 11.673 1.00 84.75 103 ASP A N 1
ATOM 804 C CA . ASP A 1 103 ? -6.126 -5.141 12.374 1.00 84.75 103 ASP A CA 1
ATOM 805 C C . ASP A 1 103 ? -4.986 -4.171 12.007 1.00 84.75 103 ASP A C 1
ATOM 807 O O . ASP A 1 103 ? -4.716 -3.918 10.831 1.00 84.75 103 ASP A O 1
ATOM 811 N N . ILE A 1 104 ? -4.297 -3.632 13.018 1.00 86.69 104 ILE A N 1
ATOM 812 C CA . ILE A 1 104 ? -3.134 -2.761 12.825 1.00 86.69 104 ILE A CA 1
ATOM 813 C C . ILE A 1 104 ? -1.995 -3.475 12.093 1.00 86.69 104 ILE A C 1
ATOM 815 O O . ILE A 1 104 ? -1.254 -2.828 11.360 1.00 86.69 104 ILE A O 1
ATOM 819 N N . ASN A 1 105 ? -1.872 -4.798 12.232 1.00 85.12 105 ASN A N 1
ATOM 820 C CA . ASN A 1 105 ? -0.842 -5.568 11.535 1.00 85.12 105 ASN A CA 1
ATOM 821 C C . ASN A 1 105 ? -1.047 -5.533 10.016 1.00 85.12 105 ASN A C 1
ATOM 823 O O . ASN A 1 105 ? -0.073 -5.467 9.274 1.00 85.12 105 ASN A O 1
ATOM 827 N N . TYR A 1 106 ? -2.301 -5.498 9.554 1.00 83.50 106 TYR A N 1
ATOM 828 C CA . TYR A 1 106 ? -2.610 -5.351 8.132 1.00 83.50 106 TYR A CA 1
ATOM 829 C C . TYR A 1 106 ? -2.159 -3.988 7.600 1.00 83.50 106 TYR A C 1
ATOM 831 O O . TYR A 1 106 ? -1.515 -3.906 6.558 1.00 83.50 106 TYR A O 1
ATOM 839 N N . LEU A 1 107 ? -2.465 -2.916 8.339 1.00 84.12 107 LEU A N 1
ATOM 840 C CA . LEU A 1 107 ? -2.043 -1.560 7.982 1.00 84.12 107 LEU A CA 1
ATOM 841 C C . LEU A 1 107 ? -0.517 -1.406 8.055 1.00 84.12 107 LEU A C 1
ATOM 843 O O . LEU A 1 107 ? 0.066 -0.711 7.228 1.00 84.12 107 LEU A O 1
ATOM 847 N N . GLU A 1 108 ? 0.141 -2.051 9.022 1.00 87.12 108 GLU A N 1
ATOM 848 C CA . GLU A 1 108 ? 1.602 -2.088 9.110 1.00 87.12 108 GLU A CA 1
ATOM 849 C C . GLU A 1 108 ? 2.203 -2.793 7.890 1.00 87.12 108 GLU A C 1
ATOM 851 O O . GLU A 1 108 ? 3.052 -2.203 7.225 1.00 87.12 108 GLU A O 1
ATOM 856 N N . ASP A 1 109 ? 1.744 -4.003 7.559 1.00 84.25 109 ASP A N 1
ATOM 857 C CA . ASP A 1 109 ? 2.229 -4.764 6.402 1.00 84.25 109 ASP A CA 1
ATOM 858 C C . ASP A 1 109 ? 2.001 -3.993 5.089 1.00 84.25 109 ASP A C 1
ATOM 860 O O . ASP A 1 109 ? 2.928 -3.859 4.288 1.00 84.25 109 ASP A O 1
ATOM 864 N N . GLU A 1 110 ? 0.819 -3.397 4.898 1.00 85.69 110 GLU A N 1
ATOM 865 C CA . GLU A 1 110 ? 0.529 -2.526 3.753 1.00 85.69 110 GLU A CA 1
ATOM 866 C C . GLU A 1 110 ? 1.520 -1.355 3.673 1.00 85.69 110 GLU A C 1
ATOM 868 O O . GLU A 1 110 ? 2.141 -1.121 2.633 1.00 85.69 110 GLU A O 1
ATOM 873 N N . MET A 1 111 ? 1.716 -0.625 4.773 1.00 89.44 111 MET A N 1
ATOM 874 C CA . MET A 1 111 ? 2.635 0.511 4.794 1.00 89.44 111 MET A CA 1
ATOM 875 C C . MET A 1 111 ? 4.086 0.089 4.555 1.00 89.44 111 MET A C 1
ATOM 877 O O . MET A 1 111 ? 4.818 0.806 3.872 1.00 89.44 111 MET A O 1
ATOM 881 N N . LEU A 1 112 ? 4.509 -1.069 5.067 1.00 86.06 112 LEU A N 1
ATOM 882 C CA . LEU A 1 112 ? 5.839 -1.626 4.818 1.00 86.06 112 LEU A CA 1
ATOM 883 C C . LEU A 1 112 ? 6.045 -1.941 3.333 1.00 86.06 112 LEU A C 1
ATOM 885 O O . LEU A 1 112 ? 7.079 -1.567 2.778 1.00 86.06 112 LEU A O 1
ATOM 889 N N . ILE A 1 113 ? 5.059 -2.559 2.676 1.00 85.44 113 ILE A N 1
ATOM 890 C CA . ILE A 1 113 ? 5.096 -2.831 1.233 1.00 85.44 113 ILE A CA 1
ATOM 891 C C . ILE A 1 113 ? 5.253 -1.524 0.452 1.00 85.44 113 ILE A C 1
ATOM 893 O O . ILE A 1 113 ? 6.156 -1.401 -0.378 1.00 85.44 113 ILE A O 1
ATOM 897 N N . LEU A 1 114 ? 4.409 -0.529 0.739 1.00 89.25 114 LEU A N 1
ATOM 898 C CA . LEU A 1 114 ? 4.454 0.771 0.066 1.00 89.25 114 LEU A CA 1
ATOM 899 C C . LEU A 1 114 ? 5.797 1.477 0.279 1.00 89.25 114 LEU A C 1
ATOM 901 O O . LEU A 1 114 ? 6.345 2.069 -0.650 1.00 89.25 114 LEU A O 1
ATOM 905 N N . MET A 1 115 ? 6.361 1.373 1.481 1.00 88.00 115 MET A N 1
ATOM 906 C CA . MET A 1 115 ? 7.683 1.906 1.780 1.00 88.00 115 MET A CA 1
ATOM 907 C C . MET A 1 115 ? 8.781 1.215 0.966 1.00 88.00 115 MET A C 1
ATOM 909 O O . MET A 1 115 ? 9.591 1.901 0.348 1.00 88.00 115 MET A O 1
ATOM 913 N N . CYS A 1 116 ? 8.790 -0.117 0.891 1.00 85.12 116 CYS A N 1
ATOM 914 C CA . CYS A 1 116 ? 9.744 -0.847 0.055 1.00 85.12 116 CYS A CA 1
ATOM 915 C C . CYS A 1 116 ? 9.635 -0.459 -1.428 1.00 85.12 116 CYS A C 1
ATOM 917 O O . CYS A 1 116 ? 10.651 -0.263 -2.098 1.00 85.12 116 CYS A O 1
ATOM 919 N N . LEU A 1 117 ? 8.413 -0.288 -1.942 1.00 86.00 117 LEU A N 1
ATOM 920 C CA . LEU A 1 117 ? 8.190 0.162 -3.318 1.00 86.00 117 LEU A CA 1
ATOM 921 C C . LEU A 1 117 ? 8.740 1.569 -3.555 1.00 86.00 117 LEU A C 1
ATOM 923 O O . LEU A 1 117 ? 9.450 1.784 -4.536 1.00 86.00 117 LEU A O 1
ATOM 927 N N . ALA A 1 118 ? 8.456 2.508 -2.653 1.00 86.50 118 ALA A N 1
ATOM 928 C CA . ALA A 1 118 ? 8.945 3.877 -2.758 1.00 86.50 118 ALA A CA 1
ATOM 929 C C . ALA A 1 118 ? 10.480 3.943 -2.688 1.00 86.50 118 ALA A C 1
ATOM 931 O O . ALA A 1 118 ? 11.093 4.669 -3.470 1.00 86.50 118 ALA A O 1
ATOM 932 N N . GLU A 1 119 ? 11.096 3.164 -1.795 1.00 85.25 119 GLU A N 1
ATOM 933 C CA . GLU A 1 119 ? 12.550 3.090 -1.611 1.00 85.25 119 GLU A CA 1
ATOM 934 C C . GLU A 1 119 ? 13.243 2.469 -2.837 1.00 85.25 119 GLU A C 1
ATOM 936 O O . GLU A 1 119 ? 14.209 3.030 -3.357 1.00 85.25 119 GLU A O 1
ATOM 941 N N . SER A 1 120 ? 12.701 1.367 -3.372 1.00 81.31 120 SER A N 1
ATOM 942 C CA . SER A 1 120 ? 13.233 0.724 -4.585 1.00 81.31 120 SER A CA 1
ATOM 943 C C . SER A 1 120 ? 13.168 1.642 -5.815 1.00 81.31 120 SER A C 1
ATOM 945 O O . SER A 1 120 ? 14.136 1.732 -6.574 1.00 81.31 120 SER A O 1
ATOM 947 N N . GLY A 1 121 ? 12.063 2.381 -5.980 1.00 77.69 121 GLY A N 1
ATOM 948 C CA . GLY A 1 121 ? 11.840 3.276 -7.117 1.00 77.69 121 GLY A CA 1
ATOM 949 C C . GLY A 1 121 ? 12.642 4.580 -7.072 1.00 77.69 121 GLY A C 1
ATOM 950 O O . GLY A 1 121 ? 12.953 5.134 -8.123 1.00 77.69 121 GLY A O 1
ATOM 951 N N . ASN A 1 122 ? 13.015 5.061 -5.881 1.00 77.69 122 ASN A N 1
ATOM 952 C CA . ASN A 1 122 ? 13.666 6.366 -5.699 1.00 77.69 122 ASN A CA 1
ATOM 953 C C . ASN A 1 122 ? 15.127 6.292 -5.236 1.00 77.69 122 ASN A C 1
ATOM 955 O O . ASN A 1 122 ? 15.720 7.327 -4.940 1.00 77.69 122 ASN A O 1
ATOM 959 N N . SER A 1 123 ? 15.738 5.105 -5.229 1.00 72.44 123 SER A N 1
ATOM 960 C CA . SER A 1 123 ? 17.108 4.856 -4.739 1.00 72.44 123 SER A CA 1
ATOM 961 C C . SER A 1 123 ? 18.215 5.761 -5.312 1.00 72.44 123 SER A C 1
ATOM 963 O O . SER A 1 123 ? 19.304 5.815 -4.751 1.00 72.44 123 SER A O 1
ATOM 965 N N . LYS A 1 124 ? 17.961 6.476 -6.415 1.00 73.44 124 LYS A N 1
ATOM 966 C CA . LYS A 1 124 ? 18.914 7.382 -7.079 1.00 73.44 124 LYS A CA 1
ATOM 967 C C . LYS A 1 124 ? 18.660 8.874 -6.816 1.00 73.44 124 LYS A C 1
ATOM 969 O O . LYS A 1 124 ? 19.378 9.700 -7.372 1.00 73.44 124 LYS A O 1
ATOM 974 N N . ASN A 1 125 ? 17.630 9.232 -6.045 1.00 77.56 125 ASN A N 1
ATOM 975 C CA . ASN A 1 125 ? 17.238 10.619 -5.791 1.00 77.56 125 ASN A CA 1
ATOM 976 C C . ASN A 1 125 ? 17.354 10.963 -4.296 1.00 77.56 125 ASN A C 1
ATOM 978 O O . ASN A 1 125 ? 16.442 10.691 -3.514 1.00 77.56 125 ASN A O 1
ATOM 982 N N . ASP A 1 126 ? 18.468 11.589 -3.914 1.00 78.75 126 ASP A N 1
ATOM 983 C CA . ASP A 1 126 ? 18.816 11.867 -2.513 1.00 78.75 126 ASP A CA 1
ATOM 984 C C . ASP A 1 126 ? 17.786 12.750 -1.780 1.00 78.75 126 ASP A C 1
ATOM 986 O O . ASP A 1 126 ? 17.490 12.507 -0.607 1.00 78.75 126 ASP A O 1
ATOM 990 N N . ASP A 1 127 ? 17.183 13.742 -2.452 1.00 79.00 127 ASP A N 1
ATOM 991 C CA . ASP A 1 127 ? 16.168 14.619 -1.838 1.00 79.00 127 ASP A CA 1
ATOM 992 C C . ASP A 1 127 ? 14.864 13.859 -1.544 1.00 79.00 127 ASP A C 1
ATOM 994 O O . ASP A 1 127 ? 14.274 13.981 -0.463 1.00 79.00 127 ASP A O 1
ATOM 998 N N . VAL A 1 128 ? 14.437 13.006 -2.480 1.00 74.88 128 VAL A N 1
ATOM 999 C CA . VAL A 1 128 ? 13.262 12.143 -2.290 1.00 74.88 128 VAL A CA 1
ATOM 1000 C C . VAL A 1 128 ? 13.537 11.104 -1.205 1.00 74.88 128 VAL A C 1
ATOM 1002 O O . VAL A 1 128 ? 12.691 10.886 -0.339 1.00 74.88 128 VAL A O 1
ATOM 1005 N N . MET A 1 129 ? 14.744 10.539 -1.164 1.00 77.00 129 MET A N 1
ATOM 1006 C CA . MET A 1 129 ? 15.151 9.579 -0.136 1.00 77.00 129 MET A CA 1
ATOM 1007 C C . MET A 1 129 ? 15.199 10.184 1.272 1.00 77.00 129 MET A C 1
ATOM 1009 O O . MET A 1 129 ? 14.816 9.524 2.246 1.00 77.00 129 MET A O 1
ATOM 1013 N N . ALA A 1 130 ? 15.592 11.452 1.411 1.00 81.88 130 ALA A N 1
ATOM 1014 C CA . ALA A 1 130 ? 15.551 12.154 2.691 1.00 81.88 130 ALA A CA 1
ATOM 1015 C C . ALA A 1 130 ? 14.107 12.364 3.187 1.00 81.88 130 ALA A C 1
ATOM 1017 O O . ALA A 1 130 ? 13.800 12.087 4.353 1.00 81.88 130 ALA A O 1
ATOM 1018 N N . LYS A 1 131 ? 13.198 12.806 2.305 1.00 82.06 131 LYS A N 1
ATOM 1019 C CA . LYS A 1 131 ? 11.758 12.944 2.608 1.00 82.06 131 LYS A CA 1
ATOM 1020 C C . LYS A 1 131 ? 11.133 11.596 2.962 1.00 82.06 131 LYS A C 1
ATOM 1022 O O . LYS A 1 131 ? 10.417 11.485 3.959 1.00 82.06 131 LYS A O 1
ATOM 1027 N N . PHE A 1 132 ? 11.483 10.564 2.205 1.00 80.56 132 PHE A N 1
ATOM 1028 C CA . PHE A 1 132 ? 11.040 9.199 2.427 1.00 80.56 132 PHE A CA 1
ATOM 1029 C C . PHE A 1 132 ? 11.502 8.649 3.784 1.00 80.56 132 PHE A C 1
ATOM 1031 O O . PHE A 1 132 ? 10.696 8.099 4.531 1.00 80.56 132 PHE A O 1
ATOM 1038 N N . THR A 1 133 ? 12.763 8.870 4.165 1.00 84.19 133 THR A N 1
ATOM 1039 C CA . THR A 1 133 ? 13.306 8.426 5.463 1.00 84.19 133 THR A CA 1
ATOM 1040 C C . THR A 1 133 ? 12.544 9.046 6.636 1.00 84.19 133 THR A C 1
ATOM 1042 O O . THR A 1 133 ? 12.218 8.353 7.602 1.00 84.19 133 THR A O 1
ATOM 1045 N N . ARG A 1 134 ? 12.194 10.336 6.540 1.00 86.56 134 ARG A N 1
ATOM 1046 C CA . ARG A 1 134 ? 11.342 11.004 7.538 1.00 86.56 134 ARG A CA 1
ATOM 1047 C C . ARG A 1 134 ? 9.958 10.362 7.600 1.00 86.56 134 ARG A C 1
ATOM 1049 O O . ARG A 1 134 ? 9.464 10.083 8.689 1.00 86.56 134 ARG A O 1
ATOM 1056 N N . ARG A 1 135 ? 9.353 10.071 6.442 1.00 87.50 135 ARG A N 1
ATOM 1057 C CA . ARG A 1 135 ? 8.033 9.429 6.384 1.00 87.50 135 ARG A CA 1
ATOM 1058 C C . ARG A 1 135 ? 8.063 8.013 6.958 1.00 87.50 135 ARG A C 1
ATOM 1060 O O . ARG A 1 135 ? 7.157 7.645 7.692 1.00 87.50 135 ARG A O 1
ATOM 1067 N N . LYS A 1 136 ? 9.132 7.256 6.717 1.00 87.19 136 LYS A N 1
ATOM 1068 C CA . LYS A 1 136 ? 9.361 5.928 7.300 1.00 87.19 136 LYS A CA 1
ATOM 1069 C C . LYS A 1 136 ? 9.399 5.966 8.827 1.00 87.19 136 LYS A C 1
ATOM 1071 O O . LYS A 1 136 ? 8.721 5.176 9.476 1.00 87.19 136 LYS A O 1
ATOM 1076 N N . GLN A 1 137 ? 10.131 6.916 9.408 1.00 89.44 137 GLN A N 1
ATOM 1077 C CA . GLN A 1 137 ? 10.151 7.117 10.863 1.00 89.44 137 GLN A CA 1
ATOM 1078 C C . GLN A 1 137 ? 8.765 7.472 11.413 1.00 89.44 137 GLN A C 1
ATOM 1080 O O . GLN A 1 137 ? 8.367 6.964 12.459 1.00 89.44 137 GLN A O 1
ATOM 1085 N N . GLU A 1 138 ? 8.015 8.308 10.698 1.00 91.75 138 GLU A N 1
ATOM 1086 C CA . GLU A 1 138 ? 6.653 8.684 11.074 1.00 91.75 138 GLU A CA 1
ATOM 1087 C C . GLU A 1 138 ? 5.689 7.493 11.049 1.00 91.75 138 GLU A C 1
ATOM 1089 O O . GLU A 1 138 ? 4.930 7.330 11.999 1.00 91.75 138 GLU A O 1
ATOM 1094 N N . VAL A 1 139 ? 5.763 6.626 10.031 1.00 91.38 139 VAL A N 1
ATOM 1095 C CA . VAL A 1 139 ? 4.979 5.379 9.968 1.00 91.38 139 VAL A CA 1
ATOM 1096 C C . VAL A 1 139 ? 5.260 4.506 11.184 1.00 91.38 139 VAL A C 1
ATOM 1098 O O . VAL A 1 139 ? 4.325 4.118 11.880 1.00 91.38 139 VAL A O 1
ATOM 1101 N N . PHE A 1 140 ? 6.533 4.223 11.475 1.00 90.75 140 PHE A N 1
ATOM 1102 C CA . PHE A 1 140 ? 6.890 3.381 12.619 1.00 90.75 140 PHE A CA 1
ATOM 1103 C C . PHE A 1 140 ? 6.445 3.989 13.948 1.00 90.75 140 PHE A C 1
ATOM 1105 O O . PHE A 1 140 ? 5.936 3.272 14.808 1.00 90.75 140 PHE A O 1
ATOM 1112 N N . ARG A 1 141 ? 6.589 5.310 14.107 1.00 94.38 141 ARG A N 1
ATOM 1113 C CA . ARG A 1 141 ? 6.086 6.029 15.281 1.00 94.38 141 ARG A CA 1
ATOM 1114 C C . ARG A 1 141 ? 4.574 5.842 15.427 1.00 94.38 141 ARG A C 1
ATOM 1116 O O . ARG A 1 141 ? 4.130 5.417 16.487 1.00 94.38 141 ARG A O 1
ATOM 1123 N N . LEU A 1 142 ? 3.803 6.107 14.371 1.00 94.25 142 LEU A N 1
ATOM 1124 C CA . LEU A 1 142 ? 2.342 5.995 14.386 1.00 94.25 142 LEU A CA 1
ATOM 1125 C C . LEU A 1 142 ? 1.877 4.566 14.677 1.00 94.25 142 LEU A C 1
ATOM 1127 O O . LEU A 1 142 ? 1.019 4.370 15.531 1.00 94.25 142 LEU A O 1
ATOM 1131 N N . VAL A 1 143 ? 2.462 3.564 14.017 1.00 92.81 143 VAL A N 1
ATOM 1132 C CA . VAL A 1 143 ? 2.122 2.149 14.240 1.00 92.81 143 VAL A CA 1
ATOM 1133 C C . VAL A 1 143 ? 2.385 1.742 15.691 1.00 92.81 143 VAL A C 1
ATOM 1135 O O . VAL A 1 143 ? 1.542 1.087 16.303 1.00 92.81 143 VAL A O 1
ATOM 1138 N N . ASN A 1 144 ? 3.519 2.154 16.265 1.00 93.19 144 ASN A N 1
ATOM 1139 C CA . ASN A 1 144 ? 3.830 1.862 17.663 1.00 93.19 144 ASN A CA 1
ATOM 1140 C C . ASN A 1 144 ? 2.870 2.583 18.621 1.00 93.19 144 ASN A C 1
ATOM 1142 O O . ASN A 1 144 ? 2.326 1.948 19.517 1.00 93.19 144 ASN A O 1
ATOM 1146 N N . GLU A 1 145 ? 2.571 3.864 18.390 1.00 95.19 145 GLU A N 1
ATOM 1147 C CA . GLU A 1 145 ? 1.615 4.619 19.212 1.00 95.19 145 GLU A CA 1
ATOM 1148 C C . GLU A 1 145 ? 0.191 4.040 19.156 1.00 95.19 145 GLU A C 1
ATOM 1150 O O . GLU A 1 145 ? -0.511 4.034 20.174 1.00 95.19 145 GLU A O 1
ATOM 1155 N N . ILE A 1 146 ? -0.238 3.533 17.992 1.00 94.19 146 ILE A N 1
ATOM 1156 C CA . ILE A 1 146 ? -1.515 2.823 17.839 1.00 94.19 146 ILE A CA 1
ATOM 1157 C C . ILE A 1 146 ? -1.483 1.528 18.646 1.00 94.19 146 ILE A C 1
ATOM 1159 O O . ILE A 1 146 ? -2.382 1.305 19.452 1.00 94.19 146 ILE A O 1
ATOM 1163 N N . ARG A 1 147 ? -0.439 0.706 18.484 1.00 93.69 147 ARG A N 1
ATOM 1164 C CA . ARG A 1 147 ? -0.289 -0.573 19.194 1.00 93.69 147 ARG A CA 1
ATOM 1165 C C . ARG A 1 147 ? -0.276 -0.389 20.710 1.00 93.69 147 ARG A C 1
ATOM 1167 O O . ARG A 1 147 ? -0.944 -1.144 21.419 1.00 93.69 147 ARG A O 1
ATOM 1174 N N . ASP A 1 148 ? 0.436 0.617 21.204 1.00 94.56 148 ASP A N 1
ATOM 1175 C CA . ASP A 1 148 ? 0.497 0.939 22.630 1.00 94.56 148 ASP A CA 1
ATOM 1176 C C . ASP A 1 148 ? -0.873 1.398 23.142 1.00 94.56 148 ASP A C 1
ATOM 1178 O O . ASP A 1 148 ? -1.357 0.908 24.163 1.00 94.56 148 ASP A O 1
ATOM 1182 N N . SER A 1 149 ? -1.547 2.282 22.396 1.00 93.69 149 SER A N 1
ATOM 1183 C CA . SER A 1 149 ? -2.876 2.786 22.764 1.00 93.69 149 SER A CA 1
ATOM 1184 C C . SER A 1 149 ? -3.945 1.684 22.721 1.00 93.69 149 SER A C 1
ATOM 1186 O O . SER A 1 149 ? -4.808 1.627 23.596 1.00 93.69 149 SER A O 1
ATOM 1188 N N . GLU A 1 150 ? -3.882 0.771 21.751 1.00 92.81 150 GLU A N 1
ATOM 1189 C CA . GLU A 1 150 ? -4.762 -0.399 21.668 1.00 92.81 150 GLU A CA 1
ATOM 1190 C C . GLU A 1 150 ? -4.493 -1.393 22.796 1.00 92.81 150 GLU A C 1
ATOM 1192 O O . GLU A 1 150 ? -5.436 -1.883 23.418 1.00 92.81 150 GLU A O 1
ATOM 1197 N N . SER A 1 151 ? -3.225 -1.658 23.109 1.00 92.88 151 SER A N 1
ATOM 1198 C CA . SER A 1 151 ? -2.841 -2.547 24.209 1.00 92.88 151 SER A CA 1
ATOM 1199 C C . SER A 1 151 ? -3.328 -2.009 25.551 1.00 92.88 151 SER A C 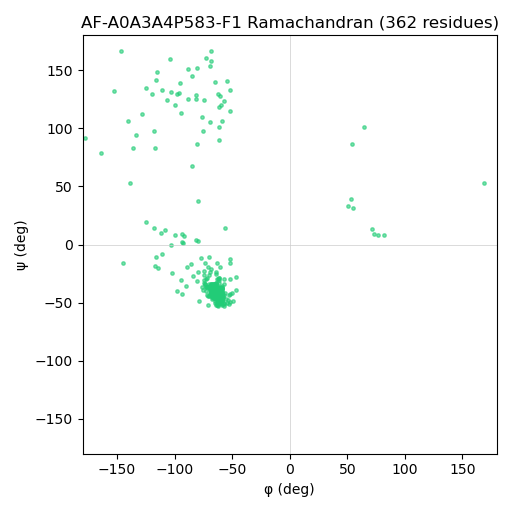1
ATOM 1201 O O . SER A 1 151 ? -3.872 -2.768 26.356 1.00 92.88 151 SER A O 1
ATOM 1203 N N . GLU A 1 152 ? -3.204 -0.700 25.763 1.00 92.50 152 GLU A N 1
ATOM 1204 C CA . GLU A 1 152 ? -3.714 -0.006 26.942 1.00 92.50 152 GLU A CA 1
ATOM 1205 C C . GLU A 1 152 ? -5.247 -0.046 27.007 1.00 92.50 152 GLU A C 1
ATOM 1207 O O . GLU A 1 152 ? -5.813 -0.409 28.040 1.00 92.50 152 GLU A O 1
ATOM 1212 N N . LEU A 1 153 ? -5.941 0.213 25.892 1.00 91.25 153 LEU A N 1
ATOM 1213 C CA . LEU A 1 153 ? -7.399 0.085 25.814 1.00 91.25 153 LEU A CA 1
ATOM 1214 C C . LEU A 1 153 ? -7.852 -1.341 26.171 1.00 91.25 153 LEU A C 1
ATOM 1216 O O . LEU A 1 153 ? -8.795 -1.527 26.944 1.00 91.25 153 LEU A O 1
ATOM 1220 N N . GLN A 1 154 ? -7.174 -2.359 25.638 1.00 90.12 154 GLN A N 1
ATOM 1221 C CA . GLN A 1 154 ? -7.459 -3.764 25.939 1.00 90.12 154 GLN A CA 1
ATOM 1222 C C . GLN A 1 154 ? -7.100 -4.134 27.381 1.00 90.12 154 GLN A C 1
ATOM 1224 O O . GLN A 1 154 ? -7.781 -4.957 27.994 1.00 90.12 154 GLN A O 1
ATOM 1229 N N . ARG A 1 155 ? -6.048 -3.544 27.958 1.00 91.12 155 ARG A N 1
ATOM 1230 C CA . ARG A 1 155 ? -5.706 -3.703 29.377 1.00 91.12 155 ARG A CA 1
ATOM 1231 C C . ARG A 1 155 ? -6.823 -3.148 30.258 1.00 91.12 155 ARG A C 1
ATOM 1233 O O . ARG A 1 155 ? -7.366 -3.895 31.065 1.00 91.12 155 ARG A O 1
ATOM 1240 N N . ARG A 1 156 ? -7.257 -1.905 30.029 1.00 88.94 156 ARG A N 1
ATOM 1241 C CA . ARG A 1 156 ? -8.352 -1.272 30.786 1.00 88.94 156 ARG A CA 1
ATOM 1242 C C . ARG A 1 156 ? -9.659 -2.061 30.688 1.00 88.94 156 ARG A C 1
ATOM 1244 O O . ARG A 1 156 ? -10.337 -2.242 31.700 1.00 88.94 156 ARG A O 1
ATOM 1251 N N . LYS A 1 157 ? -9.994 -2.568 29.493 1.00 87.62 157 LYS A N 1
ATOM 1252 C CA . LYS A 1 157 ? -11.149 -3.461 29.279 1.00 87.62 157 LYS A CA 1
ATOM 1253 C C . LYS A 1 157 ? -11.059 -4.741 30.114 1.00 87.62 157 LYS A C 1
ATOM 1255 O O . LYS A 1 157 ? -12.060 -5.136 30.697 1.00 87.62 157 LYS A O 1
ATOM 1260 N N . ARG A 1 158 ? -9.879 -5.365 30.190 1.00 86.44 158 ARG A N 1
ATOM 1261 C CA . ARG A 1 158 ? -9.649 -6.604 30.958 1.00 86.44 158 ARG A CA 1
ATOM 1262 C C . ARG A 1 158 ? -9.616 -6.389 32.468 1.00 86.44 158 ARG A C 1
ATOM 1264 O O . ARG A 1 158 ? -10.057 -7.251 33.209 1.00 86.44 158 ARG A O 1
ATOM 1271 N N . GLU A 1 159 ? -9.110 -5.252 32.931 1.00 86.62 159 GLU A N 1
ATOM 1272 C CA . GLU A 1 159 ? -9.049 -4.932 34.366 1.00 86.62 159 GLU A CA 1
ATOM 1273 C C . GLU A 1 159 ? -10.427 -4.681 34.972 1.00 86.62 159 GLU A C 1
ATOM 1275 O O . GLU A 1 159 ? -10.634 -4.846 36.174 1.00 86.62 159 GLU A O 1
ATOM 1280 N N . THR A 1 160 ? -11.384 -4.300 34.131 1.00 78.06 160 THR A N 1
ATOM 1281 C CA . THR A 1 160 ? -12.729 -3.954 34.556 1.00 78.06 160 THR A CA 1
ATOM 1282 C C . THR A 1 160 ? -13.704 -4.948 33.931 1.00 78.06 160 THR A C 1
ATOM 1284 O O . THR A 1 160 ? -14.333 -4.650 32.918 1.00 78.06 160 THR A O 1
ATOM 1287 N N . ASN A 1 161 ? -13.863 -6.125 34.554 1.00 82.50 161 ASN A N 1
ATOM 1288 C CA . ASN A 1 161 ? -14.774 -7.199 34.101 1.00 82.50 161 ASN A CA 1
ATOM 1289 C C . ASN A 1 161 ? -16.228 -6.738 33.851 1.00 82.50 161 ASN A C 1
ATOM 1291 O O . ASN A 1 161 ? -16.989 -7.435 33.195 1.00 82.50 161 ASN A O 1
ATOM 1295 N N . ILE A 1 162 ? -16.593 -5.526 34.287 1.00 85.88 162 ILE A N 1
ATOM 1296 C CA . ILE A 1 162 ? -17.892 -4.869 34.090 1.00 85.88 162 ILE A CA 1
ATOM 1297 C C . ILE A 1 162 ? -18.404 -4.953 32.643 1.00 85.88 162 ILE A C 1
ATOM 1299 O O . ILE A 1 162 ? -19.606 -5.108 32.459 1.00 85.88 162 ILE A O 1
ATOM 1303 N N . VAL A 1 163 ? -17.549 -4.827 31.618 1.00 82.12 163 VAL A N 1
ATOM 1304 C CA . VAL A 1 163 ? -18.010 -4.928 30.216 1.00 82.12 163 VAL A CA 1
ATOM 1305 C C . VAL A 1 163 ? -18.392 -6.359 29.868 1.00 82.12 163 VAL A C 1
ATOM 1307 O O . VAL A 1 163 ? -19.510 -6.582 29.412 1.00 82.12 163 VAL A O 1
ATOM 1310 N N . SER A 1 164 ? -17.495 -7.311 30.136 1.00 85.19 164 SER A N 1
ATOM 1311 C CA . SER A 1 164 ? -17.720 -8.731 29.853 1.00 85.19 164 SER A CA 1
ATOM 1312 C C . SER A 1 164 ? -18.937 -9.255 30.611 1.00 85.19 164 SER A C 1
ATOM 1314 O O . SER A 1 164 ? -19.826 -9.844 30.007 1.00 85.19 164 SER A O 1
ATOM 1316 N N . ASP A 1 165 ? -19.030 -8.958 31.908 1.00 89.44 165 ASP A N 1
ATOM 1317 C CA . ASP A 1 165 ? -20.129 -9.400 32.767 1.00 89.44 165 ASP A CA 1
ATOM 1318 C C . ASP A 1 165 ? -21.475 -8.829 32.292 1.00 89.44 165 ASP A C 1
ATOM 1320 O O . ASP A 1 165 ? -22.498 -9.517 32.292 1.00 89.44 165 ASP A O 1
ATOM 1324 N N . PHE A 1 166 ? -21.495 -7.560 31.869 1.00 89.88 166 PHE A N 1
ATOM 1325 C CA . PHE A 1 166 ? -22.707 -6.910 31.374 1.00 89.88 166 PHE A CA 1
ATOM 1326 C C . PHE A 1 166 ? -23.141 -7.464 30.009 1.00 89.88 166 PHE A C 1
ATOM 1328 O O . PHE A 1 166 ? -24.326 -7.735 29.805 1.00 89.88 166 PHE A O 1
ATOM 1335 N N . GLU A 1 167 ? -22.202 -7.655 29.079 1.00 87.25 167 GLU A N 1
ATOM 1336 C CA . GLU A 1 167 ? -22.468 -8.213 27.748 1.00 87.25 167 GLU A CA 1
ATOM 1337 C C . GLU A 1 167 ? -22.897 -9.683 27.821 1.00 87.25 167 GLU A C 1
ATOM 1339 O O . GLU A 1 167 ? -23.859 -10.074 27.154 1.00 87.25 167 GLU A O 1
ATOM 1344 N N . GLU A 1 168 ? -22.276 -10.474 28.697 1.00 92.75 168 GLU A N 1
ATOM 1345 C CA . GLU A 1 168 ? -22.658 -11.862 28.956 1.00 92.75 168 GLU A CA 1
ATOM 1346 C C . GLU A 1 168 ? -24.071 -11.949 29.544 1.00 92.75 168 GLU A C 1
ATOM 1348 O O . GLU A 1 168 ? -24.925 -12.657 29.002 1.00 92.75 168 GLU A O 1
ATOM 1353 N N . LYS A 1 169 ? -24.376 -11.176 30.598 1.00 92.94 169 LYS A N 1
ATOM 1354 C CA . LYS A 1 169 ? -25.730 -11.127 31.181 1.00 92.94 169 LYS A CA 1
ATOM 1355 C C . LYS A 1 169 ? -26.779 -10.682 30.164 1.00 92.94 169 LYS A C 1
ATOM 1357 O O . LYS A 1 169 ? -27.892 -11.214 30.157 1.00 92.94 169 LYS A O 1
ATOM 1362 N N . MET A 1 170 ? -26.443 -9.737 29.286 1.00 91.56 170 MET A N 1
ATOM 1363 C CA . MET A 1 170 ? -27.320 -9.298 28.200 1.00 91.56 170 MET A CA 1
ATOM 1364 C C . MET A 1 170 ? -27.553 -10.415 27.175 1.00 91.56 170 MET A C 1
ATOM 1366 O O . MET A 1 170 ? -28.702 -10.657 26.795 1.00 91.56 170 MET A O 1
ATOM 1370 N N . GLY A 1 171 ? -26.506 -11.145 26.784 1.00 91.44 171 GLY A N 1
ATOM 1371 C CA . GLY A 1 171 ? -26.614 -12.322 25.922 1.00 91.44 171 GLY A CA 1
ATOM 1372 C C . GLY A 1 171 ? -27.497 -13.412 26.535 1.00 91.44 171 GLY A C 1
ATOM 1373 O O . GLY A 1 171 ? -28.427 -13.902 25.888 1.00 91.44 171 GLY A O 1
ATOM 1374 N 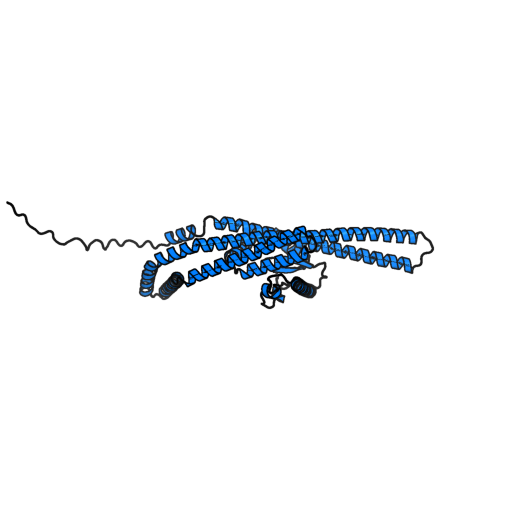N . LEU A 1 172 ? -27.286 -13.726 27.816 1.00 94.06 172 LEU A N 1
ATOM 1375 C CA . LEU A 1 172 ? -28.095 -14.684 28.574 1.00 94.06 172 LEU A CA 1
ATOM 1376 C C . LEU A 1 172 ? -29.561 -14.245 28.686 1.00 94.06 172 LEU A C 1
ATOM 1378 O O . LEU A 1 172 ? -30.461 -15.077 28.566 1.00 94.06 172 LEU A O 1
ATOM 1382 N N . MET A 1 173 ? -29.823 -12.949 28.871 1.00 95.62 173 MET A N 1
ATOM 1383 C CA . MET A 1 173 ? -31.180 -12.398 28.920 1.00 95.62 173 MET A CA 1
ATOM 1384 C C . MET A 1 173 ? -31.897 -12.567 27.575 1.00 95.62 173 MET A C 1
ATOM 1386 O O . MET A 1 173 ? -33.042 -13.028 27.538 1.00 95.62 173 MET A O 1
ATOM 1390 N N . LEU A 1 174 ? -31.234 -12.222 26.466 1.00 93.94 174 LEU A N 1
ATOM 1391 C CA . LEU A 1 174 ? -31.787 -12.378 25.116 1.00 93.94 174 LEU A CA 1
ATOM 1392 C C . LEU A 1 174 ? -32.059 -13.852 24.795 1.00 93.94 174 LEU A C 1
ATOM 1394 O O . LEU A 1 174 ? -33.124 -14.184 24.270 1.00 93.94 174 LEU A O 1
ATOM 1398 N N . GLN A 1 175 ? -31.149 -14.747 25.183 1.00 95.31 175 GLN A N 1
ATOM 1399 C CA . GLN A 1 175 ? -31.323 -16.185 25.008 1.00 95.31 175 GLN A CA 1
ATOM 1400 C C . GLN A 1 175 ? -32.478 -16.739 25.861 1.00 95.31 175 GLN A C 1
ATOM 1402 O O . GLN A 1 175 ? -33.277 -17.534 25.365 1.00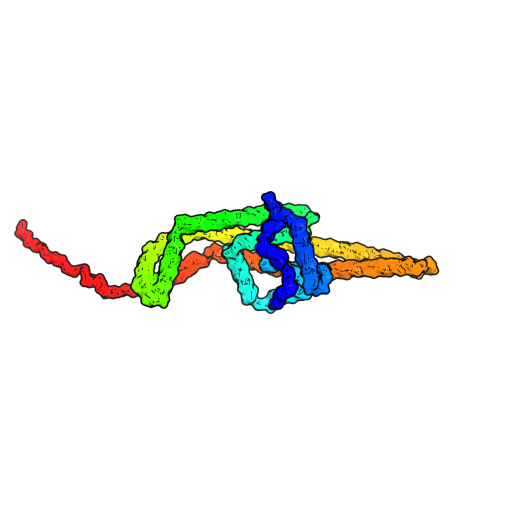 95.31 175 GLN A O 1
ATOM 1407 N N . ALA A 1 176 ? -32.600 -16.317 27.124 1.00 93.81 176 ALA A N 1
ATOM 1408 C CA . ALA A 1 176 ? -33.698 -16.713 28.009 1.00 93.81 176 ALA A CA 1
ATOM 1409 C C . ALA A 1 176 ? -35.055 -16.261 27.453 1.00 93.81 176 ALA A C 1
ATOM 1411 O O . ALA A 1 176 ? -36.012 -17.036 27.454 1.00 93.81 176 ALA A O 1
ATOM 1412 N N . ARG A 1 177 ? -35.117 -15.046 26.895 1.00 91.81 177 ARG A N 1
ATOM 1413 C CA . ARG A 1 177 ? -36.310 -14.527 26.218 1.00 91.81 177 ARG A CA 1
ATOM 1414 C C . ARG A 1 177 ? -36.671 -15.353 24.985 1.00 91.81 177 ARG A C 1
ATOM 1416 O O . ARG A 1 177 ? -37.835 -15.692 24.808 1.00 91.81 177 ARG A O 1
ATOM 1423 N N . HIS A 1 178 ? -35.686 -15.719 24.166 1.00 94.00 178 HIS A N 1
ATOM 1424 C CA . HIS A 1 178 ? -35.916 -16.553 22.984 1.00 94.00 178 HIS A CA 1
ATOM 1425 C C . HIS A 1 178 ? -36.417 -17.964 23.343 1.00 94.00 178 HIS A C 1
ATOM 1427 O O . HIS A 1 178 ? -37.247 -18.523 22.637 1.00 94.00 178 HIS A O 1
ATOM 1433 N N . LYS A 1 179 ? -35.972 -18.515 24.480 1.00 95.81 179 LYS A N 1
ATOM 1434 C CA . LYS A 1 179 ? -36.411 -19.819 25.011 1.00 95.81 179 LYS A CA 1
ATOM 1435 C C . LYS A 1 179 ? -37.749 -19.773 25.771 1.00 95.81 179 LYS A C 1
ATOM 1437 O O . LYS A 1 179 ? -38.133 -20.782 26.355 1.00 95.81 179 LYS A O 1
ATOM 1442 N N . GLY A 1 180 ? -38.430 -18.625 25.828 1.00 94.75 180 GLY A N 1
ATOM 1443 C CA . GLY A 1 180 ? -39.689 -18.459 26.568 1.00 94.75 180 GLY A CA 1
ATOM 1444 C C . GLY A 1 180 ? -39.542 -18.462 28.097 1.00 94.75 180 GLY A C 1
ATOM 1445 O O . GLY A 1 180 ? -40.530 -18.563 28.816 1.00 94.75 180 GLY A O 1
ATOM 1446 N N . GLN A 1 181 ? -38.320 -18.344 28.626 1.00 96.25 181 GLN A N 1
ATOM 1447 C CA . GLN A 1 181 ? -38.048 -18.310 30.067 1.00 96.25 181 GLN A CA 1
ATOM 1448 C C . GLN A 1 181 ? -38.207 -16.883 30.614 1.00 96.25 181 GLN A C 1
ATOM 1450 O O . GLN A 1 181 ? -37.235 -16.240 31.019 1.00 96.25 181 GLN A O 1
ATOM 1455 N N . GLU A 1 182 ? -39.439 -16.371 30.620 1.00 93.06 182 GLU A N 1
ATOM 1456 C CA . GLU A 1 182 ? -39.738 -14.969 30.955 1.00 93.06 182 GLU A CA 1
ATOM 1457 C C . GLU A 1 182 ? -39.294 -14.559 32.361 1.00 93.06 182 GLU A C 1
ATOM 1459 O O . GLU A 1 182 ? -38.685 -13.503 32.522 1.00 93.06 182 GLU A O 1
ATOM 1464 N N . GLN A 1 183 ? -39.506 -15.402 33.375 1.00 93.62 183 GLN A N 1
ATOM 1465 C CA . GLN A 1 183 ? -39.095 -15.083 34.749 1.00 93.62 183 GLN A CA 1
ATOM 1466 C C . GLN A 1 183 ? -37.577 -14.881 34.870 1.00 93.62 183 GLN A C 1
ATOM 1468 O O . GLN A 1 183 ? -37.123 -13.929 35.504 1.00 93.62 183 GLN A O 1
ATOM 1473 N N . ARG A 1 184 ? -36.788 -15.730 34.200 1.00 92.50 184 ARG A N 1
ATOM 1474 C CA . ARG A 1 184 ? -35.324 -15.626 34.175 1.00 92.50 184 ARG A CA 1
ATOM 1475 C C . ARG A 1 184 ? -34.860 -14.387 33.410 1.00 92.50 184 ARG A C 1
ATOM 1477 O O . ARG A 1 184 ? -33.942 -13.702 33.853 1.00 92.50 184 ARG A O 1
ATOM 1484 N N . ALA A 1 185 ? -35.506 -14.072 32.287 1.00 93.25 185 ALA A N 1
ATOM 1485 C CA . ALA A 1 185 ? -35.208 -12.861 31.526 1.00 93.25 185 ALA A CA 1
ATOM 1486 C C . ALA A 1 185 ? -35.502 -11.585 32.340 1.00 93.25 185 ALA A C 1
ATOM 1488 O O . ALA A 1 185 ? -34.713 -10.643 32.299 1.00 93.25 185 ALA A O 1
ATOM 1489 N N . ILE A 1 186 ? -36.589 -11.564 33.122 1.00 92.25 186 ILE A N 1
ATOM 1490 C CA . ILE A 1 186 ? -36.938 -10.438 34.004 1.00 92.25 186 ILE A CA 1
ATOM 1491 C C . ILE A 1 186 ? -35.897 -10.260 35.117 1.00 92.25 186 ILE A C 1
ATOM 1493 O O . ILE A 1 186 ? -35.481 -9.131 35.373 1.00 92.25 186 ILE A O 1
ATOM 1497 N N . GLN A 1 187 ? -35.447 -11.349 35.749 1.00 93.81 187 GLN A N 1
ATOM 1498 C CA . GLN A 1 187 ? -34.396 -11.296 36.775 1.00 93.81 187 GLN A CA 1
ATOM 1499 C C . GLN A 1 187 ? -33.090 -10.723 36.207 1.00 93.81 187 GLN A C 1
ATOM 1501 O O . GLN A 1 187 ? -32.567 -9.741 36.735 1.00 93.81 187 GLN A O 1
ATOM 1506 N N . LEU A 1 188 ? -32.627 -11.245 35.065 1.00 93.38 188 LEU A N 1
ATOM 1507 C CA . LEU A 1 188 ? -31.429 -10.739 34.386 1.00 93.38 188 LEU A CA 1
ATOM 1508 C C . LEU A 1 188 ? -31.573 -9.264 33.975 1.00 93.38 188 LEU A C 1
ATOM 1510 O O . LEU A 1 188 ? -30.626 -8.492 34.101 1.00 93.38 188 LEU A O 1
ATOM 1514 N N . ALA A 1 189 ? -32.762 -8.833 33.546 1.00 91.38 189 ALA A N 1
ATOM 1515 C CA . ALA A 1 189 ? -33.024 -7.432 33.218 1.00 91.38 189 ALA A CA 1
ATOM 1516 C C . ALA A 1 189 ? -32.948 -6.502 34.446 1.00 91.38 189 ALA A C 1
ATOM 1518 O O . ALA A 1 189 ? -32.506 -5.356 34.323 1.00 91.38 189 ALA A O 1
ATOM 1519 N N . GLN A 1 190 ? -33.364 -6.967 35.630 1.00 91.75 190 GLN A N 1
ATOM 1520 C CA . GLN A 1 190 ? -33.235 -6.202 36.875 1.00 91.75 190 GLN A CA 1
ATOM 1521 C C . GLN A 1 190 ? -31.769 -6.052 37.291 1.00 91.75 190 GLN A C 1
ATOM 1523 O O . GLN A 1 190 ? -31.355 -4.946 37.641 1.00 91.75 190 GLN A O 1
ATOM 1528 N N . GLU A 1 191 ? -30.972 -7.116 37.182 1.00 92.19 191 GLU A N 1
ATOM 1529 C CA . GLU A 1 191 ? -29.528 -7.058 37.435 1.00 92.19 191 GLU A CA 1
ATOM 1530 C C . GLU A 1 191 ? -28.816 -6.113 36.459 1.00 92.19 191 GLU A C 1
ATOM 1532 O O . GLU A 1 191 ? -28.106 -5.198 36.880 1.00 92.19 191 GLU A O 1
ATOM 1537 N N . LEU A 1 192 ? -29.094 -6.245 35.157 1.00 92.25 192 LEU A N 1
ATOM 1538 C CA . LEU A 1 192 ? -28.572 -5.342 34.128 1.00 92.25 192 LEU A CA 1
ATOM 1539 C C . LEU A 1 192 ? -28.954 -3.885 34.406 1.00 92.25 192 LEU A C 1
ATOM 1541 O O . LEU A 1 192 ? -28.172 -2.977 34.144 1.00 92.25 192 LEU A O 1
ATOM 1545 N N . ARG A 1 193 ? -30.133 -3.612 34.974 1.00 90.19 193 ARG A N 1
ATOM 1546 C CA . ARG A 1 193 ? -30.527 -2.241 35.330 1.00 90.19 193 ARG A CA 1
ATOM 1547 C C . ARG A 1 193 ? -29.623 -1.634 36.406 1.00 90.19 193 ARG A C 1
ATOM 1549 O O . ARG A 1 193 ? -29.347 -0.435 36.335 1.00 90.19 193 ARG A O 1
ATOM 1556 N N . VAL A 1 194 ? -29.174 -2.431 37.375 1.00 88.94 194 VAL A N 1
ATOM 1557 C CA . VAL A 1 194 ? -28.243 -1.993 38.427 1.00 88.94 194 VAL A CA 1
ATOM 1558 C C . VAL A 1 194 ? -26.848 -1.770 37.839 1.00 88.94 194 VAL A C 1
ATOM 1560 O O . VAL A 1 194 ? -26.234 -0.724 38.074 1.00 88.94 194 VAL A O 1
ATOM 1563 N N . ASP A 1 195 ? -26.389 -2.699 37.003 1.00 88.81 195 ASP A N 1
ATOM 1564 C CA . ASP A 1 195 ? -25.048 -2.665 36.411 1.00 88.81 195 ASP A CA 1
ATOM 1565 C C . ASP A 1 195 ? -24.918 -1.610 35.293 1.00 88.81 195 ASP A C 1
ATOM 1567 O O . ASP A 1 195 ? -23.832 -1.070 35.063 1.00 88.81 195 ASP A O 1
ATOM 1571 N N . LYS A 1 196 ? -26.035 -1.200 34.670 1.00 89.69 196 LYS A N 1
ATOM 1572 C CA . LYS A 1 196 ? -26.085 -0.241 33.550 1.00 89.69 196 LYS A CA 1
ATOM 1573 C C . LYS A 1 196 ? -25.349 1.061 33.839 1.00 89.69 196 LYS A C 1
ATOM 1575 O O . LYS A 1 196 ? -24.648 1.572 32.970 1.00 89.69 196 LYS A O 1
ATOM 1580 N N . LYS A 1 197 ? -25.504 1.630 35.040 1.00 87.75 197 LYS A N 1
ATOM 1581 C CA . LYS A 1 197 ? -24.838 2.900 35.379 1.00 87.75 197 LYS A CA 1
ATOM 1582 C C . LYS A 1 197 ? -23.316 2.736 35.392 1.00 87.75 197 LYS A C 1
ATOM 1584 O O . LYS A 1 197 ? -22.616 3.608 34.884 1.00 87.75 197 LYS A O 1
ATOM 1589 N N . LYS A 1 198 ? -22.816 1.626 35.944 1.00 87.25 198 LYS A N 1
ATOM 1590 C CA . LYS A 1 198 ? -21.381 1.320 35.993 1.00 87.25 198 LYS A CA 1
ATOM 1591 C C . LYS A 1 198 ? -20.836 1.056 34.590 1.00 87.25 198 LYS A C 1
ATOM 1593 O O . LYS A 1 198 ? -19.831 1.655 34.222 1.00 87.25 198 LYS A O 1
ATOM 1598 N N . TYR A 1 199 ? -21.552 0.260 33.796 1.00 88.12 199 TYR A N 1
ATOM 1599 C CA . TYR A 1 199 ? -21.215 -0.010 32.398 1.00 88.12 199 TYR A CA 1
ATOM 1600 C C . TYR A 1 199 ? -21.120 1.278 31.570 1.00 88.12 199 TYR A C 1
ATOM 1602 O O . TYR A 1 199 ? -20.106 1.518 30.926 1.00 88.12 199 TYR A O 1
ATOM 1610 N N . LEU A 1 200 ? -22.127 2.158 31.637 1.00 87.44 200 LEU A N 1
ATOM 1611 C CA . LEU A 1 200 ? -22.140 3.405 30.863 1.00 87.44 200 LEU A CA 1
ATOM 1612 C C . LEU A 1 200 ? -21.016 4.368 31.258 1.00 87.44 200 LEU A C 1
ATOM 1614 O O . LEU A 1 200 ? -20.410 4.990 30.386 1.00 87.44 200 LEU A O 1
ATOM 1618 N N . LEU A 1 201 ? -20.731 4.506 32.557 1.00 88.25 201 LEU A N 1
ATOM 1619 C CA . LEU A 1 201 ? -19.619 5.339 33.024 1.00 88.25 201 LEU A CA 1
ATOM 1620 C C . LEU A 1 201 ? -18.278 4.783 32.542 1.00 88.25 201 LEU A C 1
ATOM 1622 O O . LEU A 1 201 ? -17.438 5.544 32.064 1.00 88.25 201 LEU A O 1
ATOM 1626 N N . PHE A 1 202 ? -18.106 3.464 32.614 1.00 87.38 202 PHE A N 1
ATOM 1627 C CA . PHE A 1 202 ? -16.904 2.810 32.126 1.00 87.38 202 PHE A CA 1
ATOM 1628 C C . PHE A 1 202 ? -16.749 2.951 30.606 1.00 87.38 202 PHE A C 1
ATOM 1630 O O . PHE A 1 202 ? -15.710 3.425 30.153 1.00 87.38 202 PHE A O 1
ATOM 1637 N N . ALA A 1 203 ? -17.791 2.664 29.822 1.00 86.31 203 ALA A N 1
ATOM 1638 C CA . ALA A 1 203 ? -17.786 2.829 28.369 1.00 86.31 203 ALA A CA 1
ATOM 1639 C C . ALA A 1 203 ? -17.445 4.272 27.959 1.00 86.31 203 ALA A C 1
ATOM 1641 O O . ALA A 1 203 ? -16.616 4.495 27.078 1.00 86.31 203 ALA A O 1
ATOM 1642 N N . ARG A 1 204 ? -18.002 5.270 28.661 1.00 88.00 204 ARG A N 1
ATOM 1643 C CA . ARG A 1 204 ? -17.669 6.684 28.439 1.00 88.00 204 ARG A CA 1
ATOM 1644 C C . ARG A 1 204 ? -16.208 7.004 28.767 1.00 88.00 204 ARG A C 1
ATOM 1646 O O . ARG A 1 204 ? -15.609 7.830 28.087 1.00 88.00 204 ARG A O 1
ATOM 1653 N N . SER A 1 205 ? -15.627 6.344 29.768 1.00 89.00 205 SER A N 1
ATOM 1654 C CA . SER A 1 205 ? -14.217 6.517 30.147 1.00 89.00 205 SER A CA 1
ATOM 1655 C C . SER A 1 205 ? -13.221 5.929 29.136 1.00 89.00 205 SER A C 1
ATOM 1657 O O . SER A 1 205 ? -12.056 6.324 29.154 1.00 89.00 205 SER A O 1
ATOM 1659 N N . LEU A 1 206 ? -13.669 5.017 28.263 1.00 89.25 206 LEU A N 1
ATOM 1660 C CA . LEU A 1 206 ? -12.884 4.484 27.140 1.00 89.25 206 LEU A CA 1
ATOM 1661 C C . LEU A 1 206 ? -12.969 5.371 25.889 1.00 89.25 206 LEU A C 1
ATOM 1663 O O . LEU A 1 206 ? -12.151 5.236 24.983 1.00 89.25 206 LEU A O 1
ATOM 1667 N N . GLY A 1 207 ? -13.954 6.274 25.825 1.00 88.00 207 GLY A N 1
ATOM 1668 C CA . GLY A 1 207 ? -14.188 7.155 24.678 1.00 88.00 207 GLY A CA 1
ATOM 1669 C C . GLY A 1 207 ? -12.945 7.933 24.222 1.00 88.00 207 GLY A C 1
ATOM 1670 O O . GLY A 1 207 ? -12.630 7.870 23.034 1.00 88.00 207 GLY A O 1
ATOM 1671 N N . PRO A 1 208 ? -12.204 8.605 25.126 1.00 90.88 208 PRO A N 1
ATOM 1672 C CA . PRO A 1 208 ? -10.983 9.328 24.765 1.00 90.88 208 PRO A CA 1
ATOM 1673 C C . PRO A 1 208 ? -9.901 8.437 24.138 1.00 90.88 208 PRO A C 1
ATOM 1675 O O . PRO A 1 208 ? -9.286 8.833 23.152 1.00 90.88 208 PRO A O 1
ATOM 1678 N N . ASP A 1 209 ? -9.707 7.219 24.654 1.00 90.38 209 ASP A N 1
ATOM 1679 C CA . ASP A 1 209 ? -8.714 6.273 24.126 1.00 90.38 209 ASP A CA 1
ATOM 1680 C C . ASP A 1 209 ? -9.105 5.795 22.722 1.00 90.38 209 ASP A C 1
ATOM 1682 O O . ASP A 1 209 ? -8.279 5.774 21.811 1.00 90.38 209 ASP A O 1
ATOM 1686 N N . ILE A 1 210 ? -10.389 5.474 22.522 1.00 89.31 210 ILE A N 1
ATOM 1687 C CA . ILE A 1 210 ? -10.929 5.097 21.209 1.00 89.31 210 ILE A CA 1
ATOM 1688 C C . ILE A 1 210 ? -10.754 6.250 20.214 1.00 89.31 210 ILE A C 1
ATOM 1690 O O . ILE A 1 210 ? -10.335 6.024 19.080 1.00 89.31 210 ILE A O 1
ATOM 1694 N N . GLN A 1 211 ? -11.040 7.488 20.622 1.00 88.62 211 GLN A N 1
ATOM 1695 C CA . GLN A 1 211 ? -10.873 8.662 19.767 1.00 88.62 211 GLN A CA 1
ATOM 1696 C C . GLN A 1 211 ? -9.401 8.898 19.408 1.00 88.62 211 GLN A C 1
ATOM 1698 O O . GLN A 1 211 ? -9.098 9.146 18.243 1.00 88.62 211 GLN A O 1
ATOM 1703 N N . LYS A 1 212 ? -8.483 8.750 20.370 1.00 91.25 212 LYS A N 1
ATOM 1704 C CA . LYS A 1 212 ? -7.039 8.836 20.125 1.00 91.25 212 LYS A CA 1
ATOM 1705 C C . LYS A 1 212 ? -6.581 7.792 19.102 1.00 91.25 212 LYS A C 1
ATOM 1707 O O . LYS A 1 212 ? -5.896 8.142 18.146 1.00 91.25 212 LYS A O 1
ATOM 1712 N N . ILE A 1 213 ? -6.994 6.530 19.256 1.00 90.81 213 ILE A N 1
ATOM 1713 C CA . ILE A 1 213 ? -6.668 5.455 18.301 1.00 90.81 213 ILE A CA 1
ATOM 1714 C C . ILE A 1 213 ? -7.188 5.798 16.898 1.00 90.81 213 ILE A C 1
ATOM 1716 O O . ILE A 1 213 ? -6.460 5.648 15.919 1.00 90.81 213 ILE A O 1
ATOM 1720 N N . ARG A 1 214 ? -8.417 6.321 16.789 1.00 88.94 214 ARG A N 1
ATOM 1721 C CA . ARG A 1 214 ? -8.993 6.756 15.505 1.00 88.94 214 ARG A CA 1
ATOM 1722 C C . ARG A 1 214 ? -8.213 7.897 14.862 1.00 88.94 214 ARG A C 1
ATOM 1724 O O . ARG A 1 214 ? -7.987 7.860 13.657 1.00 88.94 214 ARG A O 1
ATOM 1731 N N . GLN A 1 215 ? -7.788 8.888 15.645 1.00 90.06 215 GLN A N 1
ATOM 1732 C CA . GLN A 1 215 ? -6.964 9.995 15.153 1.00 90.06 215 GLN A CA 1
ATOM 1733 C C . GLN A 1 215 ? -5.620 9.493 14.620 1.00 90.06 215 GLN A C 1
ATOM 1735 O O . GLN A 1 215 ? -5.270 9.802 13.484 1.00 90.06 215 GLN A O 1
ATOM 1740 N N . LEU A 1 216 ? -4.920 8.650 15.386 1.00 92.56 216 LEU A N 1
ATOM 1741 C CA . LEU A 1 216 ? -3.645 8.062 14.966 1.00 92.56 216 LEU A CA 1
ATOM 1742 C C . LEU A 1 216 ? -3.791 7.213 13.693 1.00 92.56 216 LEU A C 1
ATOM 1744 O O . LEU A 1 216 ? -2.973 7.313 12.780 1.00 92.56 216 LEU A O 1
ATOM 1748 N N . ARG A 1 217 ? -4.860 6.413 13.590 1.00 91.44 217 ARG A N 1
ATOM 1749 C CA . ARG A 1 217 ? -5.184 5.651 12.372 1.00 91.44 217 ARG A CA 1
ATOM 1750 C C . ARG A 1 217 ? -5.486 6.572 11.184 1.00 91.44 217 ARG A C 1
ATOM 1752 O O . ARG A 1 217 ? -5.021 6.307 10.080 1.00 91.44 217 ARG A O 1
ATOM 1759 N N . GLY A 1 218 ? -6.185 7.686 11.400 1.00 90.75 218 GLY A N 1
ATOM 1760 C CA . GLY A 1 218 ? -6.395 8.716 10.377 1.00 90.75 218 GLY A CA 1
ATOM 1761 C C . GLY A 1 218 ? -5.089 9.361 9.899 1.00 90.75 218 GLY A C 1
ATOM 1762 O O . GLY A 1 218 ? -4.868 9.506 8.696 1.00 90.75 218 GLY A O 1
ATOM 1763 N N . GLU A 1 219 ? -4.175 9.680 10.816 1.00 92.25 219 GLU A N 1
ATOM 1764 C CA . GLU A 1 219 ? -2.828 10.159 10.475 1.00 92.25 219 GLU A CA 1
ATOM 1765 C C . GLU A 1 219 ? -2.033 9.122 9.671 1.00 92.25 219 GLU A C 1
ATOM 1767 O O . GLU A 1 219 ? -1.327 9.484 8.723 1.00 92.25 219 GLU A O 1
ATOM 1772 N N . LEU A 1 220 ? -2.181 7.832 9.988 1.00 92.69 220 LEU A N 1
ATOM 1773 C CA . LEU A 1 220 ? -1.557 6.748 9.233 1.00 92.69 220 LEU A CA 1
ATOM 1774 C C . LEU A 1 220 ? -2.097 6.670 7.796 1.00 92.69 220 LEU A C 1
ATOM 1776 O O . LEU A 1 220 ? -1.307 6.561 6.860 1.00 92.69 220 LEU A O 1
ATOM 1780 N N . VAL A 1 221 ? -3.407 6.833 7.586 1.00 91.38 221 VAL A N 1
ATOM 1781 C CA . VAL A 1 221 ? -4.004 6.892 6.235 1.00 91.38 221 VAL A CA 1
ATOM 1782 C C . VAL A 1 221 ? -3.496 8.103 5.443 1.00 91.38 221 VAL A C 1
ATOM 1784 O O . VAL A 1 221 ? -3.100 7.965 4.288 1.00 91.38 221 VAL A O 1
ATOM 1787 N N . ARG A 1 222 ? -3.390 9.288 6.054 1.00 91.56 222 ARG A N 1
ATOM 1788 C CA . ARG A 1 222 ? -2.751 10.450 5.394 1.00 91.56 222 ARG A CA 1
ATOM 1789 C C . ARG A 1 222 ? -1.266 10.204 5.104 1.00 91.56 222 ARG A C 1
ATOM 1791 O O . ARG A 1 222 ? -0.650 10.822 4.238 1.00 91.56 222 ARG A O 1
ATOM 1798 N N . THR A 1 223 ? -0.636 9.323 5.872 1.00 92.75 223 THR A N 1
ATOM 1799 C CA . THR A 1 223 ? 0.739 8.864 5.651 1.00 92.75 223 THR A CA 1
ATOM 1800 C C . THR A 1 223 ? 0.849 7.932 4.469 1.00 92.75 223 THR A C 1
ATOM 1802 O O . THR A 1 223 ? 1.738 8.158 3.645 1.00 92.75 223 THR A O 1
ATOM 1805 N N . LYS A 1 224 ? -0.112 7.029 4.300 1.00 92.19 224 LYS A N 1
ATOM 1806 C CA . LYS A 1 224 ? -0.277 6.219 3.096 1.00 92.19 224 LYS A CA 1
ATOM 1807 C C . LYS A 1 224 ? -0.368 7.075 1.831 1.00 92.19 224 LYS A C 1
ATOM 1809 O O . LYS A 1 224 ? 0.408 6.846 0.909 1.00 92.19 224 LYS A O 1
ATOM 1814 N N . GLU A 1 225 ? -1.225 8.100 1.811 1.00 92.38 225 GLU A N 1
ATOM 1815 C CA . GLU A 1 225 ? -1.384 9.001 0.652 1.00 92.38 225 GLU A CA 1
ATOM 1816 C C . GLU A 1 225 ? -0.044 9.608 0.205 1.00 92.38 225 GLU A C 1
ATOM 1818 O O . GLU A 1 225 ? 0.318 9.549 -0.969 1.00 92.38 225 GLU A O 1
ATOM 1823 N N . LYS A 1 226 ? 0.746 10.134 1.150 1.00 91.81 226 LYS A N 1
ATOM 1824 C CA . LYS A 1 226 ? 2.052 10.731 0.827 1.00 91.81 226 LYS A CA 1
ATOM 1825 C C . LYS A 1 226 ? 3.070 9.698 0.339 1.00 91.81 226 LYS A C 1
ATOM 1827 O O . LYS A 1 226 ? 3.849 10.001 -0.559 1.00 91.81 226 LYS A O 1
ATOM 1832 N N . VAL A 1 227 ? 3.071 8.487 0.905 1.00 91.38 227 VAL A N 1
ATOM 1833 C CA . VAL A 1 227 ? 3.950 7.401 0.431 1.00 91.38 227 VAL A CA 1
ATOM 1834 C C . VAL A 1 227 ? 3.575 6.993 -0.996 1.00 91.38 227 VAL A C 1
ATOM 1836 O O . VAL A 1 227 ? 4.469 6.860 -1.827 1.00 91.38 227 VAL A O 1
ATOM 1839 N N . LEU A 1 228 ? 2.281 6.878 -1.315 1.00 91.88 228 LEU A N 1
ATOM 1840 C CA . LEU A 1 228 ? 1.816 6.635 -2.687 1.00 91.88 228 LEU A CA 1
ATOM 1841 C C . LEU A 1 228 ? 2.269 7.750 -3.645 1.00 91.88 228 LEU A C 1
ATOM 1843 O O . LEU A 1 228 ? 2.719 7.455 -4.750 1.00 91.88 228 LEU A O 1
ATOM 1847 N N . GLY A 1 229 ? 2.246 9.011 -3.200 1.00 90.38 229 GLY A N 1
ATOM 1848 C CA . GLY A 1 229 ? 2.813 10.138 -3.947 1.00 90.38 229 GLY A CA 1
ATOM 1849 C C . GLY A 1 229 ? 4.299 9.955 -4.283 1.00 90.38 229 GLY A C 1
ATOM 1850 O O . GLY A 1 229 ? 4.698 10.156 -5.427 1.00 90.38 229 GLY A O 1
ATOM 1851 N N . HIS A 1 230 ? 5.114 9.478 -3.339 1.00 89.44 230 HIS A N 1
ATOM 1852 C CA . HIS A 1 230 ? 6.531 9.182 -3.601 1.00 89.44 230 HIS A CA 1
ATOM 1853 C C . HIS A 1 230 ? 6.740 8.002 -4.556 1.00 89.44 230 HIS A C 1
ATOM 1855 O O . HIS A 1 230 ? 7.680 8.008 -5.353 1.00 89.44 230 HIS A O 1
ATOM 1861 N N . ILE A 1 231 ? 5.869 6.989 -4.512 1.00 90.12 231 ILE A N 1
ATOM 1862 C CA . ILE A 1 231 ? 5.881 5.914 -5.515 1.00 90.12 231 ILE A CA 1
ATOM 1863 C C . ILE A 1 231 ? 5.594 6.510 -6.899 1.00 90.12 231 ILE A C 1
ATOM 1865 O O . ILE A 1 231 ? 6.293 6.185 -7.857 1.00 90.12 231 ILE A O 1
ATOM 1869 N N . MET A 1 232 ? 4.630 7.430 -6.998 1.00 91.25 232 MET A N 1
ATOM 1870 C CA . MET A 1 232 ? 4.270 8.091 -8.255 1.00 91.25 232 MET A CA 1
ATOM 1871 C C . MET A 1 232 ? 5.423 8.924 -8.825 1.00 91.25 232 MET A C 1
ATOM 1873 O O . MET A 1 232 ? 5.691 8.858 -10.025 1.00 91.25 232 MET A O 1
ATOM 1877 N N . GLU A 1 233 ? 6.147 9.652 -7.971 1.00 88.12 233 GLU A N 1
ATOM 1878 C CA . GLU A 1 233 ? 7.370 10.375 -8.347 1.00 88.12 233 GLU A CA 1
ATOM 1879 C C . GLU A 1 233 ? 8.440 9.423 -8.912 1.00 88.12 233 GLU A C 1
ATOM 1881 O O . GLU A 1 233 ? 9.010 9.698 -9.970 1.00 88.12 233 GLU A O 1
ATOM 1886 N N . GLY A 1 234 ? 8.663 8.273 -8.262 1.00 87.12 234 GLY A N 1
ATOM 1887 C CA . GLY A 1 234 ? 9.637 7.268 -8.704 1.00 87.12 234 GLY A CA 1
ATOM 1888 C C . GLY A 1 234 ? 9.276 6.632 -10.048 1.00 87.12 234 GLY A C 1
ATOM 1889 O O . GLY A 1 234 ? 10.114 6.540 -10.946 1.00 87.12 234 GLY A O 1
ATOM 1890 N N . VAL A 1 235 ? 8.004 6.274 -10.235 1.00 89.12 235 VAL A N 1
ATOM 1891 C CA . VAL A 1 235 ? 7.477 5.769 -11.515 1.00 89.12 235 VAL A CA 1
ATOM 1892 C C . VAL A 1 235 ? 7.595 6.836 -12.618 1.00 89.12 235 VAL A C 1
ATOM 1894 O O . VAL A 1 235 ? 7.944 6.534 -13.761 1.00 89.12 235 VAL A O 1
ATOM 1897 N N . GLY A 1 236 ? 7.369 8.111 -12.286 1.00 88.75 236 GLY A N 1
ATOM 1898 C CA . GLY A 1 236 ? 7.606 9.237 -13.191 1.00 88.75 236 GLY A CA 1
ATOM 1899 C C . GLY A 1 236 ? 9.074 9.386 -13.601 1.00 88.75 236 GLY A C 1
ATOM 1900 O O . GLY A 1 236 ? 9.367 9.598 -14.780 1.00 88.75 236 GLY A O 1
ATOM 1901 N N . ALA A 1 237 ? 10.002 9.223 -12.658 1.00 88.00 237 ALA A N 1
ATOM 1902 C CA . ALA A 1 237 ? 11.435 9.265 -12.932 1.00 88.00 237 ALA A CA 1
ATOM 1903 C C . ALA A 1 237 ? 11.893 8.115 -13.850 1.00 88.00 237 ALA A C 1
ATOM 1905 O O . ALA A 1 237 ? 12.717 8.344 -14.741 1.00 88.00 237 ALA A O 1
ATOM 1906 N N . GLU A 1 238 ? 11.333 6.907 -13.693 1.00 88.94 238 GLU A N 1
ATOM 1907 C CA . GLU A 1 238 ? 11.586 5.774 -14.598 1.00 88.94 238 GLU A CA 1
ATOM 1908 C C . GLU A 1 238 ? 11.167 6.110 -16.038 1.00 88.94 238 GLU A C 1
ATOM 1910 O O . GLU A 1 238 ? 11.970 5.954 -16.962 1.00 88.94 238 GLU A O 1
ATOM 1915 N N . ALA A 1 239 ? 9.955 6.646 -16.230 1.00 90.56 239 ALA A N 1
ATOM 1916 C CA . ALA A 1 239 ? 9.468 7.062 -17.548 1.00 90.56 239 ALA A CA 1
ATOM 1917 C C . ALA A 1 239 ? 10.389 8.106 -18.203 1.00 90.56 239 ALA A C 1
ATOM 1919 O O . ALA A 1 239 ? 10.762 7.964 -19.370 1.00 90.56 239 ALA A O 1
ATOM 1920 N N . ASN A 1 240 ? 10.818 9.117 -17.442 1.00 90.69 240 ASN A N 1
ATOM 1921 C CA . ASN A 1 240 ? 11.724 10.157 -17.934 1.00 90.69 240 ASN A CA 1
ATOM 1922 C C . ASN A 1 240 ? 13.086 9.578 -18.346 1.00 90.69 240 ASN A C 1
ATOM 1924 O O . ASN A 1 240 ? 13.617 9.918 -19.404 1.00 90.69 240 ASN A O 1
ATOM 1928 N N . SER A 1 241 ? 13.640 8.664 -17.545 1.00 90.88 241 SER A N 1
ATOM 1929 C CA . SER A 1 241 ? 14.900 7.987 -17.865 1.00 90.88 241 SER A CA 1
ATOM 1930 C C . SER A 1 241 ? 14.793 7.146 -19.142 1.00 90.88 241 SER A C 1
ATOM 1932 O O . SER A 1 241 ? 15.705 7.162 -19.976 1.00 90.88 241 SER A O 1
ATOM 1934 N N . LEU A 1 242 ? 13.671 6.446 -19.335 1.00 92.00 242 LEU A N 1
ATOM 1935 C CA . LEU A 1 242 ? 13.406 5.694 -20.560 1.00 92.00 242 LEU A CA 1
ATOM 1936 C C . LEU A 1 242 ? 13.262 6.611 -21.776 1.00 92.00 242 LEU A C 1
ATOM 1938 O O . LEU A 1 242 ? 13.833 6.290 -22.816 1.00 92.00 242 LEU A O 1
ATOM 1942 N N . SER A 1 243 ? 12.587 7.754 -21.638 1.00 93.25 243 SER A N 1
ATOM 1943 C CA . SER A 1 243 ? 12.456 8.745 -22.714 1.00 93.25 243 SER A CA 1
ATOM 1944 C C . SER A 1 243 ? 13.821 9.262 -23.171 1.00 93.25 243 SER A C 1
ATOM 1946 O O . SER A 1 243 ? 14.143 9.175 -24.353 1.00 93.25 243 SER A O 1
ATOM 1948 N N . LEU A 1 244 ? 14.681 9.684 -22.236 1.00 93.75 244 LEU A N 1
ATOM 1949 C CA . LEU A 1 244 ? 16.047 10.126 -22.554 1.00 93.75 244 LEU A CA 1
ATOM 1950 C C . LEU A 1 244 ? 16.870 9.018 -23.229 1.00 93.75 244 LEU A C 1
ATOM 1952 O O . LEU A 1 244 ? 17.651 9.265 -24.149 1.00 93.75 244 LEU A O 1
ATOM 1956 N N . SER A 1 245 ? 16.683 7.769 -22.793 1.00 94.19 245 SER A N 1
ATOM 1957 C CA . SER A 1 245 ? 17.330 6.615 -23.414 1.00 94.19 245 SER A CA 1
ATOM 1958 C C . SER A 1 245 ? 16.829 6.361 -24.839 1.00 94.19 245 SER A C 1
ATOM 1960 O O . SER A 1 245 ? 17.632 5.952 -25.676 1.00 94.19 245 SER A O 1
ATOM 1962 N N . ILE A 1 246 ? 15.543 6.578 -25.125 1.00 94.06 246 ILE A N 1
ATOM 1963 C CA . ILE A 1 246 ? 14.983 6.489 -26.480 1.00 94.06 246 ILE A CA 1
ATOM 1964 C C . ILE A 1 246 ? 15.570 7.588 -27.365 1.00 94.06 246 ILE A C 1
ATOM 1966 O O . ILE A 1 246 ? 15.975 7.293 -28.486 1.00 94.06 246 ILE A O 1
ATOM 1970 N N . ASP A 1 247 ? 15.678 8.819 -26.866 1.00 95.25 247 ASP A N 1
ATOM 1971 C CA . ASP A 1 247 ? 16.242 9.936 -27.632 1.00 95.25 247 ASP A CA 1
ATOM 1972 C C . ASP A 1 247 ? 17.703 9.672 -28.018 1.00 95.25 247 ASP A C 1
ATOM 1974 O O . ASP A 1 247 ? 18.089 9.860 -29.172 1.00 95.25 247 ASP A O 1
ATOM 1978 N N . SER A 1 248 ? 18.500 9.124 -27.096 1.00 95.69 248 SER A N 1
ATOM 1979 C CA . SER A 1 248 ? 19.867 8.680 -27.396 1.00 95.69 248 SER A CA 1
ATOM 1980 C C . SER A 1 248 ? 19.908 7.550 -28.436 1.00 95.69 248 SER A C 1
ATOM 1982 O O . SER A 1 248 ? 20.757 7.561 -29.327 1.00 95.69 248 SER A O 1
ATOM 1984 N N . LEU A 1 249 ? 18.984 6.583 -28.374 1.00 94.00 249 LEU A N 1
ATOM 1985 C CA . LEU A 1 249 ? 18.907 5.507 -29.368 1.00 94.00 249 LEU A CA 1
ATOM 1986 C C . LEU A 1 249 ? 18.490 6.020 -30.752 1.00 94.00 249 LEU A C 1
ATOM 1988 O O . LEU A 1 249 ? 19.031 5.543 -31.746 1.00 94.00 249 LEU A O 1
ATOM 1992 N N . LYS A 1 250 ? 17.590 7.007 -30.828 1.00 94.44 250 LYS A N 1
ATOM 1993 C CA . LYS A 1 250 ? 17.216 7.670 -32.087 1.00 94.44 250 LYS A CA 1
ATOM 1994 C C . LYS A 1 250 ? 18.403 8.412 -32.697 1.00 94.44 250 LYS A C 1
ATOM 1996 O O . LYS A 1 250 ? 18.692 8.215 -33.868 1.00 94.44 250 LYS A O 1
ATOM 2001 N N . GLN A 1 251 ? 19.171 9.147 -31.890 1.00 94.62 251 GLN A N 1
ATOM 2002 C CA . GLN A 1 251 ? 20.412 9.776 -32.361 1.00 94.62 251 GLN A CA 1
ATOM 2003 C C . GLN A 1 251 ? 21.421 8.745 -32.892 1.00 94.62 251 GLN A C 1
ATOM 2005 O O . GLN A 1 251 ? 22.070 8.982 -33.910 1.00 94.62 251 GLN A O 1
ATOM 2010 N N . ASN A 1 252 ? 21.543 7.588 -32.232 1.00 93.50 252 ASN A N 1
ATOM 2011 C CA . ASN A 1 252 ? 22.387 6.496 -32.719 1.00 93.50 252 ASN A CA 1
ATOM 2012 C C . ASN A 1 252 ? 21.857 5.905 -34.036 1.00 93.50 252 ASN A C 1
ATOM 2014 O O . ASN A 1 252 ? 22.658 5.569 -34.907 1.00 93.50 252 ASN A O 1
ATOM 2018 N N . MET A 1 253 ? 20.535 5.788 -34.198 1.00 93.31 253 MET A N 1
ATOM 2019 C CA . MET A 1 253 ? 19.917 5.363 -35.456 1.00 93.31 253 MET A CA 1
ATOM 2020 C C . MET A 1 253 ? 20.256 6.336 -36.587 1.00 93.31 253 MET A C 1
ATOM 2022 O O . MET A 1 253 ? 20.766 5.902 -37.615 1.00 93.31 253 MET A O 1
ATOM 2026 N N . ASP A 1 254 ? 20.095 7.641 -36.362 1.00 92.81 254 ASP A N 1
ATOM 2027 C CA . ASP A 1 254 ? 20.409 8.675 -37.354 1.00 92.81 254 ASP A CA 1
ATOM 2028 C C . ASP A 1 254 ? 21.884 8.621 -37.789 1.00 92.81 254 ASP A C 1
ATOM 2030 O O . ASP A 1 254 ? 22.224 8.847 -38.952 1.00 92.81 254 ASP A O 1
ATOM 2034 N N . GLN A 1 255 ? 22.796 8.321 -36.857 1.00 92.75 255 GLN A N 1
ATOM 2035 C CA . GLN A 1 255 ? 24.217 8.137 -37.166 1.00 92.75 255 GLN A CA 1
ATOM 2036 C C . GLN A 1 255 ? 24.472 6.874 -37.999 1.00 92.75 255 GLN A C 1
ATOM 2038 O O . GLN A 1 255 ? 25.268 6.917 -38.940 1.00 92.75 255 GLN A O 1
ATOM 2043 N N . LEU A 1 256 ? 23.801 5.762 -37.679 1.00 90.50 256 LEU A N 1
ATOM 2044 C CA . LEU A 1 256 ? 23.897 4.518 -38.446 1.00 90.50 256 LEU A CA 1
ATOM 2045 C C . LEU A 1 256 ? 23.319 4.678 -39.856 1.00 90.50 256 LEU A C 1
ATOM 2047 O O . LEU A 1 256 ? 23.935 4.200 -40.805 1.00 90.50 256 LEU A O 1
ATOM 2051 N N . GLU A 1 257 ? 22.204 5.390 -40.011 1.00 90.56 257 GLU A N 1
ATOM 2052 C CA . GLU A 1 257 ? 21.607 5.702 -41.313 1.00 90.56 257 GLU A CA 1
ATOM 2053 C C . GLU A 1 257 ? 22.526 6.579 -42.164 1.00 90.56 257 GLU A C 1
ATOM 2055 O O . GLU A 1 257 ? 22.740 6.294 -43.342 1.00 90.56 257 GLU A O 1
ATOM 2060 N N . LYS A 1 258 ? 23.150 7.604 -41.569 1.00 90.69 258 LYS A N 1
ATOM 2061 C CA . LYS A 1 258 ? 24.165 8.414 -42.261 1.00 90.69 258 LYS A CA 1
ATOM 2062 C C . LYS A 1 258 ? 25.344 7.561 -42.726 1.00 90.69 258 LYS A C 1
ATOM 2064 O O . LYS A 1 258 ? 25.755 7.684 -43.877 1.00 90.69 258 LYS A O 1
ATOM 2069 N N . ALA A 1 259 ? 25.860 6.680 -41.866 1.00 85.75 259 ALA A N 1
ATOM 2070 C CA . ALA A 1 259 ? 26.953 5.774 -42.216 1.00 85.75 259 ALA A CA 1
ATOM 2071 C C . ALA A 1 259 ? 26.548 4.773 -43.314 1.00 85.75 259 ALA A C 1
ATOM 2073 O O . ALA A 1 259 ? 27.336 4.490 -44.215 1.00 85.75 259 ALA A O 1
ATOM 2074 N N . PHE A 1 260 ? 25.312 4.272 -43.272 1.00 86.38 260 PHE A N 1
ATOM 2075 C CA . PHE A 1 260 ? 24.750 3.389 -44.290 1.00 86.38 260 PHE A CA 1
ATOM 2076 C C . PHE A 1 260 ? 24.622 4.089 -45.648 1.00 86.38 260 PHE A C 1
ATOM 2078 O O . PHE A 1 260 ? 25.063 3.546 -46.659 1.00 86.38 260 PHE A O 1
ATOM 2085 N N . ASN A 1 261 ? 24.097 5.315 -45.678 1.00 84.81 261 ASN A N 1
ATOM 2086 C CA . ASN A 1 261 ? 23.937 6.088 -46.911 1.00 84.81 261 ASN A CA 1
ATOM 2087 C C . ASN A 1 261 ? 25.296 6.469 -47.524 1.00 84.81 261 ASN A C 1
ATOM 2089 O O . ASN A 1 261 ? 25.512 6.257 -48.714 1.00 84.81 261 ASN A O 1
ATOM 2093 N N . GLN A 1 262 ? 26.260 6.910 -46.708 1.00 84.31 262 GLN A N 1
ATOM 2094 C CA . GLN A 1 262 ? 27.637 7.180 -47.155 1.00 84.31 262 GLN A CA 1
ATOM 2095 C C . GLN A 1 262 ? 28.322 5.925 -47.715 1.00 84.31 262 GLN A C 1
ATOM 2097 O O . GLN A 1 262 ? 29.045 5.974 -48.709 1.00 84.31 262 GLN A O 1
ATOM 2102 N N . SER A 1 263 ? 28.073 4.779 -47.084 1.00 79.00 263 SER A N 1
ATOM 2103 C CA . SER A 1 263 ? 28.539 3.475 -47.540 1.00 79.00 263 SER A CA 1
ATOM 2104 C C . SER A 1 263 ? 27.885 3.042 -48.859 1.00 79.00 263 SER A C 1
ATOM 2106 O O . SER A 1 263 ? 28.531 2.358 -49.646 1.00 79.00 263 SER A O 1
ATOM 2108 N N . ALA A 1 264 ? 26.624 3.399 -49.105 1.00 70.69 264 ALA A N 1
ATOM 2109 C CA . ALA A 1 264 ? 25.924 3.086 -50.350 1.00 70.69 264 ALA A CA 1
ATOM 2110 C C . ALA A 1 264 ? 26.403 3.961 -51.525 1.00 70.69 264 ALA A C 1
ATOM 2112 O O . ALA A 1 264 ? 26.471 3.487 -52.657 1.00 70.69 264 ALA A O 1
ATOM 2113 N N . GLU A 1 265 ? 26.779 5.214 -51.255 1.00 74.50 265 GLU A N 1
ATOM 2114 C CA . GLU A 1 265 ? 27.343 6.151 -52.242 1.00 74.50 265 GLU A CA 1
ATOM 2115 C C . GLU A 1 265 ? 28.804 5.821 -52.608 1.00 74.50 265 GLU A C 1
ATOM 2117 O O . GLU A 1 265 ? 29.249 6.020 -53.740 1.00 74.50 265 GLU A O 1
ATOM 2122 N N . SER A 1 266 ? 29.559 5.258 -51.665 1.00 65.56 266 SER A N 1
ATOM 2123 C CA . SER A 1 266 ? 30.911 4.739 -51.868 1.00 65.56 266 SER A CA 1
ATOM 2124 C C . SER A 1 266 ? 30.863 3.389 -52.614 1.00 65.56 266 SER A C 1
ATOM 2126 O O . SER A 1 266 ? 30.705 2.339 -52.002 1.00 65.56 266 SER A O 1
ATOM 2128 N N . MET A 1 267 ? 31.056 3.376 -53.938 1.00 56.56 267 MET A N 1
ATOM 2129 C CA . MET A 1 267 ? 31.007 2.195 -54.840 1.00 56.56 267 MET A CA 1
ATOM 2130 C C . MET A 1 267 ? 31.954 0.992 -54.527 1.00 56.56 267 MET A C 1
ATOM 2132 O O . MET A 1 267 ? 32.147 0.121 -55.376 1.00 56.56 267 MET A O 1
ATOM 2136 N N . LYS A 1 268 ? 32.568 0.893 -53.339 1.00 58.97 268 LYS A N 1
ATOM 2137 C CA . LYS A 1 268 ? 33.458 -0.210 -52.914 1.00 58.97 268 LYS A CA 1
ATOM 2138 C C . LYS A 1 268 ? 33.230 -0.648 -51.462 1.00 58.97 268 LYS A C 1
ATOM 2140 O O . LYS A 1 268 ? 34.178 -0.693 -50.679 1.00 58.97 268 LYS A O 1
ATOM 2145 N N . VAL A 1 269 ? 31.999 -0.971 -51.076 1.00 62.91 269 VAL A N 1
ATOM 2146 C CA . VAL A 1 269 ? 31.743 -1.490 -49.723 1.00 62.91 269 VAL A CA 1
ATOM 2147 C C . VAL A 1 269 ? 31.530 -2.999 -49.728 1.00 62.91 269 VAL A C 1
ATOM 2149 O O . VAL A 1 269 ? 30.753 -3.538 -50.510 1.00 62.91 269 VAL A O 1
ATOM 2152 N N . ASP A 1 270 ? 32.242 -3.676 -48.823 1.00 75.06 270 ASP A N 1
ATOM 2153 C CA . ASP A 1 270 ? 32.050 -5.086 -48.494 1.00 75.06 270 ASP A CA 1
ATOM 2154 C C . ASP A 1 270 ? 30.601 -5.333 -48.035 1.00 75.06 270 ASP A C 1
ATOM 2156 O O . ASP A 1 270 ? 30.130 -4.740 -47.062 1.00 75.06 270 ASP A O 1
ATOM 2160 N N . ASN A 1 271 ? 29.899 -6.248 -48.706 1.00 77.75 271 ASN A N 1
ATOM 2161 C CA . ASN A 1 271 ? 28.529 -6.650 -48.373 1.00 77.75 271 ASN A CA 1
ATOM 2162 C C . ASN A 1 271 ? 28.377 -7.051 -46.891 1.00 77.75 271 ASN A C 1
ATOM 2164 O O . ASN A 1 271 ? 27.320 -6.847 -46.295 1.00 77.75 271 ASN A O 1
ATOM 2168 N N . LYS A 1 272 ? 29.444 -7.571 -46.264 1.00 80.50 272 LYS A N 1
ATOM 2169 C CA . LYS A 1 272 ? 29.453 -7.900 -44.830 1.00 80.50 272 LYS A CA 1
ATOM 2170 C C . LYS A 1 272 ? 29.321 -6.670 -43.932 1.00 80.50 272 LYS A C 1
ATOM 2172 O O . LYS A 1 272 ? 28.705 -6.762 -42.874 1.00 80.50 272 LYS A O 1
ATOM 2177 N N . TYR A 1 273 ? 29.876 -5.528 -44.335 1.00 81.88 273 TYR A N 1
ATOM 2178 C CA . TYR A 1 273 ? 29.775 -4.276 -43.582 1.00 81.88 273 TYR A CA 1
ATOM 2179 C C . TYR A 1 273 ? 28.359 -3.693 -43.654 1.00 81.88 273 TYR A C 1
ATOM 2181 O O . TYR A 1 273 ? 27.795 -3.309 -42.629 1.00 81.88 273 TYR A O 1
ATOM 2189 N N . VAL A 1 274 ? 27.756 -3.705 -44.846 1.00 82.44 274 VAL A N 1
ATOM 2190 C CA . VAL A 1 274 ? 26.371 -3.258 -45.066 1.00 82.44 274 VAL A CA 1
ATOM 2191 C C . VAL A 1 274 ? 25.390 -4.107 -44.254 1.00 82.44 274 VAL A C 1
ATOM 2193 O O . VAL A 1 274 ? 24.518 -3.562 -43.576 1.00 82.44 274 VAL A O 1
ATOM 2196 N N . GLU A 1 275 ? 25.558 -5.432 -44.248 1.00 84.56 275 GLU A N 1
ATOM 2197 C CA . GLU A 1 275 ? 24.705 -6.304 -43.436 1.00 84.56 275 GLU A CA 1
ATOM 2198 C C . GLU A 1 275 ? 24.936 -6.140 -41.929 1.00 84.56 275 GLU A C 1
ATOM 2200 O O . GLU A 1 275 ? 23.978 -6.159 -41.154 1.00 84.56 275 GLU A O 1
ATOM 2205 N N . ALA A 1 276 ? 26.169 -5.874 -41.489 1.00 86.38 276 ALA A N 1
ATOM 2206 C CA . ALA A 1 276 ? 26.433 -5.542 -40.090 1.00 86.38 276 ALA A CA 1
ATOM 2207 C C . ALA A 1 276 ? 25.743 -4.232 -39.659 1.00 86.38 276 ALA A C 1
ATOM 2209 O O . ALA A 1 276 ? 25.246 -4.145 -38.534 1.00 86.38 276 ALA A O 1
ATOM 2210 N N . LEU A 1 277 ? 25.679 -3.221 -40.535 1.00 87.00 277 LEU A N 1
ATOM 2211 C CA . LEU A 1 277 ? 24.944 -1.979 -40.273 1.00 87.00 277 LEU A CA 1
ATOM 2212 C C . LEU A 1 277 ? 23.435 -2.222 -40.183 1.00 87.00 277 LEU A C 1
ATOM 2214 O O . LEU A 1 277 ? 22.819 -1.789 -39.209 1.00 87.00 277 LEU A O 1
ATOM 2218 N N . LYS A 1 278 ? 22.852 -2.980 -41.120 1.00 88.31 278 LYS A N 1
ATOM 2219 C CA . LYS A 1 278 ? 21.425 -3.343 -41.074 1.00 88.31 278 LYS A CA 1
ATOM 2220 C C . LYS A 1 278 ? 21.063 -4.104 -39.801 1.00 88.31 278 LYS A C 1
ATOM 2222 O O . LYS A 1 278 ? 20.059 -3.793 -39.166 1.00 88.31 278 LYS A O 1
ATOM 2227 N N . GLN A 1 279 ? 21.894 -5.062 -39.385 1.00 90.44 279 GLN A N 1
ATOM 2228 C CA . GLN A 1 279 ? 21.680 -5.798 -38.134 1.00 90.44 279 GLN A CA 1
ATOM 2229 C C . GLN A 1 279 ? 21.737 -4.881 -36.907 1.00 90.44 279 GLN A C 1
ATOM 2231 O O . GLN A 1 279 ? 20.902 -5.006 -36.010 1.00 90.44 279 GLN A O 1
ATOM 2236 N N . LYS A 1 280 ? 22.686 -3.936 -36.865 1.00 91.56 280 LYS A N 1
ATOM 2237 C CA . LYS A 1 280 ? 22.770 -2.946 -35.780 1.00 91.56 280 LYS A CA 1
ATOM 2238 C C . LYS A 1 280 ? 21.543 -2.040 -35.746 1.00 91.56 280 LYS A C 1
ATOM 2240 O O . LYS A 1 280 ? 20.978 -1.864 -34.671 1.00 91.56 280 LYS A O 1
ATOM 2245 N N . MET A 1 281 ? 21.103 -1.526 -36.895 1.00 90.50 281 MET A N 1
ATOM 2246 C CA . MET A 1 281 ? 19.884 -0.719 -36.997 1.00 90.50 281 MET A CA 1
ATOM 2247 C C . MET A 1 281 ? 18.657 -1.503 -36.521 1.00 90.50 281 MET A C 1
ATOM 2249 O O . MET A 1 281 ? 17.937 -1.032 -35.649 1.00 90.50 281 MET A O 1
ATOM 2253 N N . ALA A 1 282 ? 18.466 -2.742 -36.982 1.00 92.44 282 ALA A N 1
ATOM 2254 C CA . ALA A 1 282 ? 17.371 -3.594 -36.514 1.00 92.44 282 ALA A CA 1
ATOM 2255 C C . ALA A 1 282 ? 17.420 -3.830 -34.988 1.00 92.44 282 ALA A C 1
ATOM 2257 O O . ALA A 1 282 ? 16.387 -3.835 -34.317 1.00 92.44 282 ALA A O 1
ATOM 2258 N N . GLY A 1 283 ? 18.621 -3.978 -34.418 1.00 93.75 283 GLY A N 1
ATOM 2259 C CA . GLY A 1 283 ? 18.822 -4.082 -32.972 1.00 93.75 283 GLY A CA 1
ATOM 2260 C C . GLY A 1 283 ? 18.433 -2.812 -32.207 1.00 93.75 283 GLY A C 1
ATOM 2261 O O . GLY A 1 283 ? 17.756 -2.904 -31.181 1.00 93.75 283 GLY A O 1
ATOM 2262 N N . VAL A 1 284 ? 18.820 -1.634 -32.712 1.00 92.00 284 VAL A N 1
ATOM 2263 C CA . VAL A 1 284 ? 18.450 -0.330 -32.132 1.00 92.00 284 VAL A CA 1
ATOM 2264 C C . VAL A 1 284 ? 16.940 -0.110 -32.222 1.00 92.00 284 VAL A C 1
ATOM 2266 O O . VAL A 1 284 ? 16.327 0.255 -31.222 1.00 92.00 284 VAL A O 1
ATOM 2269 N N . GLN A 1 285 ? 16.328 -0.415 -33.367 1.00 93.69 285 GLN A N 1
ATOM 2270 C CA . GLN A 1 285 ? 14.886 -0.289 -33.580 1.00 93.69 285 GLN A CA 1
ATOM 2271 C C . GLN A 1 285 ? 14.099 -1.139 -32.575 1.00 93.69 285 GLN A C 1
ATOM 2273 O O . GLN A 1 285 ? 13.237 -0.630 -31.861 1.00 93.69 285 GLN A O 1
ATOM 2278 N N . LYS A 1 286 ? 14.486 -2.409 -32.412 1.00 93.75 286 LYS A N 1
ATOM 2279 C CA . LYS A 1 286 ? 13.880 -3.311 -31.424 1.00 93.75 286 LYS A CA 1
ATOM 2280 C C . LYS A 1 286 ? 14.059 -2.822 -29.982 1.00 93.75 286 LYS A C 1
ATOM 2282 O O . LYS A 1 286 ? 13.217 -3.082 -29.124 1.00 93.75 286 LYS A O 1
ATOM 2287 N N . ALA A 1 287 ? 15.174 -2.157 -29.674 1.00 92.38 287 ALA A N 1
ATOM 2288 C CA . ALA A 1 287 ? 15.404 -1.577 -28.353 1.00 92.38 287 ALA A CA 1
ATOM 2289 C C . ALA A 1 287 ? 14.520 -0.345 -28.099 1.00 92.38 287 ALA A C 1
ATOM 2291 O O . ALA A 1 287 ? 14.048 -0.174 -26.974 1.00 92.38 287 ALA A O 1
ATOM 2292 N N . ILE A 1 288 ? 14.282 0.479 -29.127 1.00 92.75 288 ILE A N 1
ATOM 2293 C CA . ILE A 1 288 ? 13.340 1.604 -29.074 1.00 92.75 288 ILE A CA 1
ATOM 2294 C C . ILE A 1 288 ? 11.927 1.075 -28.820 1.00 92.75 288 ILE A C 1
ATOM 2296 O O . ILE A 1 288 ? 11.321 1.476 -27.833 1.00 92.75 288 ILE A O 1
ATOM 2300 N N . GLU A 1 289 ? 11.456 0.115 -29.620 1.00 92.81 289 GLU A N 1
ATOM 2301 C CA . GLU A 1 289 ? 10.117 -0.487 -29.491 1.00 92.81 289 GLU A CA 1
ATOM 2302 C C . GLU A 1 289 ? 9.857 -1.008 -28.072 1.00 92.81 289 GLU A C 1
ATOM 2304 O O . GLU A 1 289 ? 8.910 -0.581 -27.415 1.00 92.81 289 GLU A O 1
ATOM 2309 N N . LYS A 1 290 ? 10.771 -1.822 -27.526 1.00 92.06 290 LYS A N 1
ATOM 2310 C CA . LYS A 1 290 ? 10.650 -2.341 -26.152 1.00 92.06 290 LYS A CA 1
ATOM 2311 C C . LYS A 1 290 ? 10.576 -1.248 -25.086 1.00 92.06 290 LYS A C 1
ATOM 2313 O O . LYS A 1 290 ? 9.879 -1.411 -24.085 1.00 92.06 290 LYS A O 1
ATOM 2318 N N . LYS A 1 291 ? 11.341 -0.163 -25.242 1.00 93.44 291 LYS A N 1
ATOM 2319 C CA . LYS A 1 291 ? 11.323 0.959 -24.290 1.00 93.44 291 LYS A CA 1
ATOM 2320 C C . LYS A 1 291 ? 10.040 1.773 -24.425 1.00 93.44 291 LYS A C 1
ATOM 2322 O O . LYS A 1 291 ? 9.511 2.202 -23.406 1.00 93.44 291 LYS A O 1
ATOM 2327 N N . THR A 1 292 ? 9.528 1.947 -25.641 1.00 91.69 292 THR A N 1
ATOM 2328 C CA . THR A 1 292 ? 8.240 2.598 -25.900 1.00 91.69 292 THR A CA 1
ATOM 2329 C C . THR A 1 292 ? 7.086 1.806 -25.285 1.00 91.69 292 THR A C 1
ATOM 2331 O O . THR A 1 292 ? 6.284 2.387 -24.561 1.00 91.69 292 THR A O 1
ATOM 2334 N N . GLU A 1 293 ? 7.054 0.484 -25.465 1.00 91.31 293 GLU A N 1
ATOM 2335 C CA . GLU A 1 293 ? 6.061 -0.390 -24.821 1.00 91.31 293 GLU A CA 1
ATOM 2336 C C . GLU A 1 293 ? 6.146 -0.325 -23.288 1.00 91.31 293 GLU A C 1
ATOM 2338 O O . GLU A 1 293 ? 5.127 -0.256 -22.602 1.00 91.31 293 GLU A O 1
ATOM 2343 N N . ARG A 1 294 ? 7.362 -0.268 -22.723 1.00 92.25 294 ARG A N 1
ATOM 2344 C CA . ARG A 1 294 ? 7.539 -0.092 -21.273 1.00 92.25 294 ARG A CA 1
ATOM 2345 C C . ARG A 1 294 ? 7.013 1.260 -20.782 1.00 92.25 294 ARG A C 1
ATOM 2347 O O . ARG A 1 294 ? 6.455 1.314 -19.691 1.00 92.25 294 ARG A O 1
ATOM 2354 N N . ILE A 1 295 ? 7.173 2.337 -21.553 1.00 91.44 295 ILE A N 1
ATOM 2355 C CA . ILE A 1 295 ? 6.583 3.641 -21.213 1.00 91.44 295 ILE A CA 1
ATOM 2356 C C . ILE A 1 295 ? 5.054 3.542 -21.202 1.00 91.44 295 ILE A C 1
ATOM 2358 O O . ILE A 1 295 ? 4.435 4.032 -20.263 1.00 91.44 295 ILE A O 1
ATOM 2362 N N . GLU A 1 296 ? 4.440 2.860 -22.172 1.00 90.62 296 GLU A N 1
ATOM 2363 C CA . GLU A 1 296 ? 2.987 2.636 -22.171 1.00 90.62 296 GLU A CA 1
ATOM 2364 C C . GLU A 1 296 ? 2.529 1.859 -20.926 1.00 90.62 296 GLU A C 1
ATOM 2366 O O . GLU A 1 296 ? 1.551 2.242 -20.279 1.00 90.62 296 GLU A O 1
ATOM 2371 N N . ALA A 1 297 ? 3.267 0.815 -20.539 1.00 88.81 297 ALA A N 1
ATOM 2372 C CA . ALA A 1 297 ? 3.009 0.076 -19.306 1.00 88.81 297 ALA A CA 1
ATOM 2373 C C . ALA A 1 297 ? 3.131 0.967 -18.054 1.00 88.81 297 ALA A C 1
ATOM 2375 O O . ALA A 1 297 ? 2.290 0.888 -17.158 1.00 88.81 297 ALA A O 1
ATOM 2376 N N . ILE A 1 298 ? 4.132 1.853 -18.007 1.00 91.50 298 ILE A N 1
ATOM 2377 C CA . ILE A 1 298 ? 4.310 2.820 -16.914 1.00 91.50 298 ILE A CA 1
ATOM 2378 C C . ILE A 1 298 ? 3.150 3.821 -16.853 1.00 91.50 298 ILE A C 1
ATOM 2380 O O . ILE A 1 298 ? 2.694 4.159 -15.764 1.00 91.50 298 ILE A O 1
ATOM 2384 N N . GLU A 1 299 ? 2.632 4.287 -17.988 1.00 91.12 299 GLU A N 1
ATOM 2385 C CA . GLU A 1 299 ? 1.470 5.184 -17.993 1.00 91.12 299 GLU A CA 1
ATOM 2386 C C . GLU A 1 299 ? 0.215 4.499 -17.428 1.00 91.12 299 GLU A C 1
ATOM 2388 O O . GLU A 1 299 ? -0.556 5.128 -16.700 1.00 91.12 299 GLU A O 1
ATOM 2393 N N . GLN A 1 300 ? 0.039 3.193 -17.662 1.00 90.38 300 GLN A N 1
ATOM 2394 C CA . GLN A 1 300 ? -1.026 2.432 -16.997 1.00 90.38 300 GLN A CA 1
ATOM 2395 C C . GLN A 1 300 ? -0.768 2.243 -15.493 1.00 90.38 300 GLN A C 1
ATOM 2397 O O . GLN A 1 300 ? -1.703 2.355 -14.700 1.00 90.38 300 GLN A O 1
ATOM 2402 N N . GLU A 1 301 ? 0.483 2.013 -15.079 1.00 91.12 301 GLU A N 1
ATOM 2403 C CA . GLU A 1 301 ? 0.865 1.958 -13.657 1.00 91.12 301 GLU A CA 1
ATOM 2404 C C . GLU A 1 301 ? 0.536 3.279 -12.946 1.00 91.12 301 GLU A C 1
ATOM 2406 O O . GLU A 1 301 ? -0.080 3.270 -11.879 1.00 91.12 301 GLU A O 1
ATOM 2411 N N . LYS A 1 302 ? 0.856 4.422 -13.567 1.00 91.81 302 LYS A N 1
ATOM 2412 C CA . LYS A 1 302 ? 0.504 5.753 -13.047 1.00 91.81 302 LYS A CA 1
ATOM 2413 C C . LYS A 1 302 ? -1.003 5.947 -12.931 1.00 91.81 302 LYS A C 1
ATOM 2415 O O . LYS A 1 302 ? -1.464 6.445 -11.909 1.00 91.81 302 LYS A O 1
ATOM 2420 N N . ALA A 1 303 ? -1.773 5.553 -13.946 1.00 90.06 303 ALA A N 1
ATOM 2421 C CA . ALA A 1 303 ? -3.226 5.695 -13.923 1.00 90.06 303 ALA A CA 1
ATOM 2422 C C . ALA A 1 303 ? -3.865 4.883 -12.783 1.00 90.06 303 ALA A C 1
ATOM 2424 O O . ALA A 1 303 ? -4.723 5.396 -12.065 1.00 90.06 303 ALA A O 1
ATOM 2425 N N . ALA A 1 304 ? -3.414 3.643 -12.575 1.00 87.56 304 ALA A N 1
ATOM 2426 C CA . ALA A 1 304 ? -3.879 2.810 -11.470 1.00 87.56 304 ALA A CA 1
ATOM 2427 C C . ALA A 1 304 ? -3.467 3.381 -10.101 1.00 87.56 304 ALA A C 1
ATOM 2429 O O . ALA A 1 304 ? -4.279 3.436 -9.178 1.00 87.56 304 ALA A O 1
ATOM 2430 N N . LEU A 1 305 ? -2.226 3.862 -9.975 1.00 90.75 305 LEU A N 1
ATOM 2431 C CA . LEU A 1 305 ? -1.730 4.480 -8.746 1.00 90.75 305 LEU A CA 1
ATOM 2432 C C . LEU A 1 305 ? -2.497 5.761 -8.389 1.00 90.75 305 LEU A C 1
ATOM 2434 O O . LEU A 1 305 ? -2.828 5.975 -7.225 1.00 90.75 305 LEU A O 1
ATOM 2438 N N . GLN A 1 306 ? -2.827 6.583 -9.386 1.00 91.00 306 GLN A N 1
ATOM 2439 C CA . GLN A 1 306 ? -3.625 7.793 -9.205 1.00 91.00 306 GLN A CA 1
ATOM 2440 C C . GLN A 1 306 ? -5.020 7.474 -8.645 1.00 91.00 306 GLN A C 1
ATOM 2442 O O . GLN A 1 306 ? -5.483 8.161 -7.736 1.00 91.00 306 GLN A O 1
ATOM 2447 N N . GLN A 1 307 ? -5.664 6.401 -9.118 1.00 87.81 307 GLN A N 1
ATOM 2448 C CA . GLN A 1 307 ? -6.947 5.953 -8.562 1.00 87.81 307 GLN A CA 1
ATOM 2449 C C . GLN A 1 307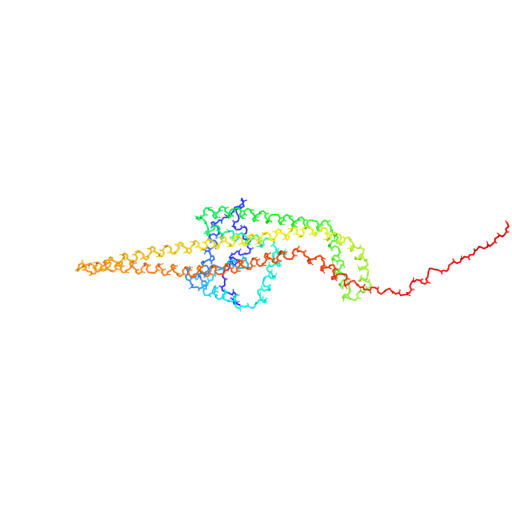 ? -6.825 5.541 -7.088 1.00 87.81 307 GLN A C 1
ATOM 2451 O O . GLN A 1 307 ? -7.685 5.885 -6.276 1.00 87.81 307 GLN A O 1
ATOM 2456 N N . GLU A 1 308 ? -5.752 4.840 -6.716 1.00 88.00 308 GLU A N 1
ATOM 2457 C CA . GLU A 1 308 ? -5.524 4.440 -5.322 1.00 88.00 308 GLU A CA 1
ATOM 2458 C C . GLU A 1 308 ? -5.212 5.650 -4.419 1.00 88.00 308 GLU A C 1
ATOM 2460 O O . GLU A 1 308 ? -5.658 5.693 -3.267 1.00 88.00 308 GLU A O 1
ATOM 2465 N N . ILE A 1 309 ? -4.517 6.671 -4.939 1.00 90.56 309 ILE A N 1
ATOM 2466 C CA . ILE A 1 309 ? -4.307 7.956 -4.249 1.00 90.56 309 ILE A CA 1
ATOM 2467 C C . ILE A 1 309 ? -5.647 8.657 -4.010 1.00 90.56 309 ILE A C 1
ATOM 2469 O O . ILE A 1 309 ? -5.944 9.033 -2.876 1.00 90.56 309 ILE A O 1
ATOM 2473 N N . GLU A 1 310 ? -6.483 8.797 -5.040 1.00 89.06 310 GLU A N 1
ATOM 2474 C CA . GLU A 1 310 ? -7.797 9.447 -4.935 1.00 89.06 310 GLU A CA 1
ATOM 2475 C C . GLU A 1 310 ? -8.720 8.724 -3.952 1.00 89.06 310 GLU A C 1
ATOM 2477 O O . GLU A 1 310 ? -9.367 9.358 -3.114 1.00 89.06 310 GLU A O 1
ATOM 2482 N N . LYS A 1 311 ? -8.729 7.389 -3.989 1.00 86.56 311 LYS A N 1
ATOM 2483 C CA . LYS A 1 311 ? -9.458 6.566 -3.023 1.00 86.56 311 LYS A CA 1
ATOM 2484 C C . LYS A 1 311 ? -8.941 6.776 -1.601 1.00 86.56 311 LYS A C 1
ATOM 2486 O O . LYS A 1 311 ? -9.744 6.974 -0.692 1.00 86.56 311 LYS A O 1
ATOM 2491 N N . THR A 1 312 ? -7.623 6.755 -1.398 1.00 88.12 312 THR A N 1
ATOM 2492 C CA . THR A 1 312 ? -7.007 6.961 -0.075 1.00 88.12 312 THR A CA 1
ATOM 2493 C C . THR A 1 312 ? -7.331 8.349 0.473 1.00 88.12 312 THR A C 1
ATOM 2495 O O . THR A 1 312 ? -7.683 8.479 1.645 1.00 88.12 312 THR A O 1
ATOM 2498 N N . LYS A 1 313 ? -7.299 9.373 -0.383 1.00 89.19 313 LYS A N 1
ATOM 2499 C CA . LYS A 1 313 ? -7.677 10.742 -0.033 1.00 89.19 313 LYS A CA 1
ATOM 2500 C C . LYS A 1 313 ? -9.147 10.843 0.371 1.00 89.19 313 LYS A C 1
ATOM 2502 O O . LYS A 1 313 ? -9.454 11.394 1.420 1.00 89.19 313 LYS A O 1
ATOM 2507 N N . LEU A 1 314 ? -10.051 10.220 -0.387 1.00 87.00 314 LEU A N 1
ATOM 2508 C CA . LEU A 1 314 ? -11.473 10.177 -0.038 1.00 87.00 314 LEU A CA 1
ATOM 2509 C C . LEU A 1 314 ? -11.724 9.466 1.303 1.00 87.00 314 LEU A C 1
ATOM 2511 O O . LEU A 1 314 ? -12.609 9.869 2.059 1.00 87.00 314 LEU A O 1
ATOM 2515 N N . VAL A 1 315 ? -10.960 8.412 1.608 1.00 86.38 315 VAL A N 1
ATOM 2516 C CA . VAL A 1 315 ? -11.007 7.740 2.915 1.00 86.38 315 VAL A CA 1
ATOM 2517 C C . VAL A 1 315 ? -10.508 8.676 4.017 1.00 86.38 315 VAL A C 1
ATOM 2519 O O . VAL A 1 315 ? -11.178 8.790 5.039 1.00 86.38 315 VAL A O 1
ATOM 2522 N N . ALA A 1 316 ? -9.396 9.386 3.809 1.00 86.19 316 ALA A N 1
ATOM 2523 C CA . ALA A 1 316 ? -8.877 10.370 4.761 1.00 86.19 316 ALA A CA 1
ATOM 2524 C C . ALA A 1 316 ? -9.886 11.500 5.041 1.00 86.19 316 ALA A C 1
ATOM 2526 O O . ALA A 1 316 ? -10.175 11.782 6.202 1.00 86.19 316 ALA A O 1
ATOM 2527 N N . ASP A 1 317 ? -10.487 12.072 3.997 1.00 85.44 317 ASP A N 1
ATOM 2528 C CA . ASP A 1 317 ? -11.475 13.150 4.119 1.00 85.44 317 ASP A CA 1
ATOM 2529 C C . ASP A 1 317 ? -12.727 12.683 4.884 1.00 85.44 317 ASP A C 1
ATOM 2531 O O . ASP A 1 317 ? -13.260 13.392 5.737 1.00 85.44 317 ASP A O 1
ATOM 2535 N N . LYS A 1 318 ? -13.196 11.454 4.624 1.00 83.00 318 LYS A N 1
ATOM 2536 C CA . LYS A 1 318 ? -14.334 10.868 5.352 1.00 83.00 318 LYS A CA 1
ATOM 2537 C C . LYS A 1 318 ? -13.990 10.479 6.793 1.00 83.00 318 LYS A C 1
ATOM 2539 O O . LYS A 1 318 ? -14.868 10.502 7.650 1.00 83.00 318 LYS A O 1
ATOM 2544 N N . LEU A 1 319 ? -12.739 10.135 7.096 1.00 80.75 319 LEU A N 1
ATOM 2545 C CA . LEU A 1 319 ? -12.305 9.896 8.478 1.00 80.75 319 LEU A CA 1
ATOM 2546 C C . LEU A 1 319 ? -12.396 11.171 9.325 1.00 80.75 319 LEU A C 1
ATOM 2548 O O . LEU A 1 319 ? -12.733 11.097 10.509 1.00 80.75 319 LEU A O 1
ATOM 2552 N N . ASP A 1 320 ? -12.168 12.332 8.714 1.00 73.44 320 ASP A N 1
ATOM 2553 C CA . ASP A 1 320 ? -12.306 13.624 9.384 1.00 73.44 320 ASP A CA 1
ATOM 2554 C C . ASP A 1 320 ? -13.757 13.984 9.690 1.00 73.44 320 ASP A C 1
ATOM 2556 O O . ASP A 1 320 ? -14.033 14.539 10.753 1.00 73.44 320 ASP A O 1
ATOM 2560 N N . THR A 1 321 ? -14.705 13.603 8.831 1.00 72.06 321 THR A N 1
ATOM 2561 C CA . THR A 1 321 ? -16.132 13.851 9.086 1.00 72.06 321 THR A CA 1
ATOM 2562 C C . THR A 1 321 ? -16.716 12.894 10.128 1.00 72.06 321 THR A C 1
ATOM 2564 O O . THR A 1 321 ? -17.491 13.321 10.982 1.00 72.06 321 THR A O 1
ATOM 2567 N N . VAL A 1 322 ? -16.282 11.627 10.147 1.00 63.34 322 VAL A N 1
ATOM 2568 C CA . VAL A 1 322 ? -16.689 10.634 11.165 1.00 63.34 322 VAL A CA 1
ATOM 2569 C C . VAL A 1 322 ? -16.211 11.021 12.576 1.00 63.34 322 VAL A C 1
ATOM 2571 O O . VAL A 1 322 ? -16.804 10.604 13.574 1.00 63.34 322 VAL A O 1
ATOM 2574 N N . ASN A 1 323 ? -15.162 11.841 12.679 1.00 53.94 323 ASN A N 1
ATOM 2575 C CA . ASN A 1 323 ? -14.585 12.282 13.949 1.00 53.94 323 ASN A CA 1
ATOM 2576 C C . ASN A 1 323 ? -15.373 13.388 14.671 1.00 53.94 323 ASN A C 1
ATOM 2578 O O . ASN A 1 323 ? -15.066 13.649 15.836 1.00 53.94 323 ASN A O 1
ATOM 2582 N N . VAL A 1 324 ? -16.361 14.031 14.034 1.00 47.81 324 VAL A N 1
ATOM 2583 C CA . VAL A 1 324 ? -16.972 15.246 14.600 1.00 47.81 324 VAL A CA 1
ATOM 2584 C C . VAL A 1 324 ? -18.225 14.971 15.443 1.00 47.81 324 VAL A C 1
ATOM 2586 O O . VAL A 1 324 ? -18.285 15.519 16.539 1.00 47.81 324 VAL A O 1
ATOM 2589 N N . GLU A 1 325 ? -19.181 14.103 15.067 1.00 45.69 325 GLU A N 1
ATOM 2590 C CA . GLU A 1 325 ? -20.501 14.142 15.753 1.00 45.69 325 GLU A CA 1
ATOM 2591 C C . GLU A 1 325 ? -21.283 12.825 16.003 1.00 45.69 325 GLU A C 1
ATOM 2593 O O . GLU A 1 325 ? -22.142 12.813 16.890 1.00 45.69 325 GLU A O 1
ATOM 2598 N N . ASP A 1 326 ? -20.987 11.683 15.368 1.00 48.31 326 ASP A N 1
ATOM 2599 C CA . ASP A 1 326 ? -22.033 10.637 15.260 1.00 48.31 326 ASP A CA 1
ATOM 2600 C C . ASP A 1 326 ? -21.935 9.428 16.211 1.00 48.31 326 ASP A C 1
ATOM 2602 O O . ASP A 1 326 ? -22.945 8.810 16.544 1.00 48.31 326 ASP A O 1
ATOM 2606 N N . GLY A 1 327 ? -20.760 9.068 16.733 1.00 42.72 327 GLY A N 1
ATOM 2607 C CA . GLY A 1 327 ? -20.627 7.801 17.477 1.00 42.72 327 GLY A CA 1
ATOM 2608 C C . GLY A 1 327 ? -21.338 7.767 18.839 1.00 42.72 327 GLY A C 1
ATOM 2609 O O . GLY A 1 327 ? -21.858 6.731 19.252 1.00 42.72 327 GLY A O 1
ATOM 2610 N N . ILE A 1 328 ? -21.358 8.898 19.549 1.00 44.97 328 ILE A N 1
ATOM 2611 C CA . ILE A 1 328 ? -21.861 8.972 20.931 1.00 44.97 328 ILE A CA 1
ATOM 2612 C C . ILE A 1 328 ? -23.309 9.472 20.962 1.00 44.97 328 ILE A C 1
ATOM 2614 O O . ILE A 1 328 ? -24.122 8.928 21.708 1.00 44.97 328 ILE A O 1
ATOM 2618 N N . ASN A 1 329 ? -23.660 10.457 20.130 1.00 42.62 329 ASN A N 1
ATOM 2619 C CA . ASN A 1 329 ? -25.012 11.020 20.096 1.00 42.62 329 ASN A CA 1
ATOM 2620 C C . ASN A 1 329 ? -26.029 10.081 19.440 1.00 42.62 329 ASN A C 1
ATOM 2622 O O . ASN A 1 329 ? -27.175 10.022 19.888 1.00 42.62 329 ASN A O 1
ATOM 2626 N N . ASP A 1 330 ? -25.618 9.307 18.437 1.00 45.22 330 ASP A N 1
ATOM 2627 C CA . ASP A 1 330 ? -26.535 8.455 17.683 1.00 45.22 330 ASP A CA 1
ATOM 2628 C C . ASP A 1 330 ? -26.851 7.143 18.429 1.00 45.22 330 ASP A C 1
ATOM 2630 O O . ASP A 1 330 ? -27.987 6.661 18.412 1.00 45.22 330 ASP A O 1
ATOM 2634 N N . GLN A 1 331 ? -25.897 6.624 19.217 1.00 45.31 331 GLN A N 1
ATOM 2635 C CA . GLN A 1 331 ? -26.173 5.566 20.197 1.00 45.31 331 GLN A CA 1
ATOM 2636 C C . GLN A 1 331 ? -27.033 6.083 21.361 1.00 45.31 331 GLN A C 1
ATOM 2638 O O . GLN A 1 331 ? -27.962 5.392 21.774 1.00 45.31 331 GLN A O 1
ATOM 2643 N N . LEU A 1 332 ? -26.809 7.307 21.859 1.00 44.03 332 LEU A N 1
ATOM 2644 C CA . LEU A 1 332 ? -27.662 7.895 22.901 1.00 44.03 332 LEU A CA 1
ATOM 2645 C C . LEU A 1 332 ? -29.111 8.105 22.435 1.00 44.03 332 LEU A C 1
ATOM 2647 O O . LEU A 1 332 ? -30.023 7.779 23.193 1.00 44.03 332 LEU A O 1
ATOM 2651 N N . LYS A 1 333 ? -29.333 8.584 21.203 1.00 44.97 333 LYS A N 1
ATOM 2652 C CA . LYS A 1 333 ? -30.676 8.741 20.617 1.00 44.97 333 LYS A CA 1
ATOM 2653 C C . LYS A 1 333 ? -31.377 7.396 20.438 1.00 44.97 333 LYS A C 1
ATOM 2655 O O . LYS A 1 333 ? -32.457 7.191 20.985 1.00 44.97 333 LYS A O 1
ATOM 2660 N N . LYS A 1 334 ? -30.719 6.426 19.793 1.00 49.69 334 LYS A N 1
ATOM 2661 C CA . LYS A 1 334 ? -31.283 5.080 19.581 1.00 49.69 334 LYS A CA 1
ATOM 2662 C C . LYS A 1 334 ? -31.583 4.347 20.898 1.00 49.69 334 LYS A C 1
ATOM 2664 O O . LYS A 1 334 ? -32.542 3.579 20.960 1.00 49.69 334 LYS A O 1
ATOM 2669 N N . PHE A 1 335 ? -30.827 4.599 21.972 1.00 47.94 335 PHE A N 1
ATOM 2670 C CA . PHE A 1 335 ? -31.093 4.034 23.305 1.00 47.94 335 PHE A CA 1
ATOM 2671 C C . PHE A 1 335 ? -32.119 4.810 24.147 1.00 47.94 335 PHE A C 1
ATOM 2673 O O . PHE A 1 335 ? -32.775 4.207 24.999 1.00 47.94 335 PHE A O 1
ATOM 2680 N N . GLN A 1 336 ? -32.281 6.119 23.940 1.00 46.53 336 GLN A N 1
ATOM 2681 C CA . GLN A 1 336 ? -33.364 6.898 24.554 1.00 46.53 336 GLN A CA 1
ATOM 2682 C C . GLN A 1 336 ? -34.721 6.547 23.932 1.00 46.53 336 GLN A C 1
ATOM 2684 O O . GLN A 1 336 ? -35.703 6.416 24.663 1.00 46.53 336 GLN A O 1
ATOM 2689 N N . ASP A 1 337 ? -34.749 6.287 22.624 1.00 44.44 337 ASP A N 1
ATOM 2690 C CA . ASP A 1 337 ? -35.967 5.933 21.888 1.00 44.44 337 ASP A CA 1
ATOM 2691 C C . ASP A 1 337 ? -36.379 4.458 22.063 1.00 44.44 337 ASP A C 1
ATOM 2693 O O . ASP A 1 337 ? -37.558 4.123 21.948 1.00 44.44 337 ASP A O 1
ATOM 2697 N N . SER A 1 338 ? -35.435 3.569 22.403 1.00 41.47 338 SER A N 1
ATOM 2698 C CA . SER A 1 338 ? -35.694 2.143 22.683 1.00 41.47 338 SER A CA 1
ATOM 2699 C C . SER A 1 338 ? -35.913 1.817 24.164 1.00 41.47 338 SER A C 1
ATOM 2701 O O . SER A 1 338 ? -36.147 0.656 24.513 1.00 41.47 338 SER A O 1
ATOM 2703 N N . ALA A 1 339 ? -35.892 2.816 25.054 1.00 40.28 339 ALA A N 1
ATOM 2704 C CA . ALA A 1 339 ? -36.319 2.618 26.432 1.00 40.28 339 ALA A CA 1
ATOM 2705 C C . ALA A 1 339 ? -37.803 2.198 26.434 1.00 40.28 339 ALA A C 1
ATOM 2707 O O . ALA A 1 339 ? -38.653 2.968 25.976 1.00 40.28 339 ALA A O 1
ATOM 2708 N N . PRO A 1 340 ? -38.165 1.001 26.941 1.00 41.53 340 PRO A N 1
ATOM 2709 C CA . PRO A 1 340 ? -39.562 0.618 27.019 1.00 41.53 340 PRO A CA 1
ATOM 2710 C C . PRO A 1 340 ? -40.272 1.645 27.897 1.00 41.53 340 PRO A C 1
ATOM 2712 O O . PRO A 1 340 ? -39.912 1.835 29.062 1.00 41.53 340 PRO A O 1
ATOM 2715 N N . LYS A 1 341 ? -41.275 2.329 27.332 1.00 44.03 341 LYS A N 1
ATOM 2716 C CA . LYS A 1 341 ? -42.226 3.130 28.102 1.00 44.03 341 LYS A CA 1
ATOM 2717 C C . LYS A 1 341 ? -42.939 2.166 29.043 1.00 44.03 341 LYS A C 1
ATOM 2719 O O . LYS A 1 341 ? -43.952 1.575 28.678 1.00 44.03 341 LYS A O 1
ATOM 2724 N N . ILE A 1 342 ? -42.387 1.968 30.238 1.00 40.50 342 ILE A N 1
ATOM 2725 C CA . ILE A 1 342 ? -43.080 1.288 31.324 1.00 40.50 342 ILE A CA 1
ATOM 2726 C C . ILE A 1 342 ? -44.300 2.163 31.593 1.00 40.50 342 ILE A C 1
ATOM 2728 O O . ILE A 1 342 ? -44.186 3.247 32.170 1.00 40.50 342 ILE A O 1
ATOM 2732 N N . LYS A 1 343 ? -45.460 1.733 31.083 1.00 40.59 343 LYS A N 1
ATOM 2733 C CA . LYS A 1 343 ? -46.749 2.299 31.464 1.00 40.59 343 LYS A CA 1
ATOM 2734 C C . LYS A 1 343 ? -46.775 2.255 32.986 1.00 40.59 343 LYS A C 1
ATOM 2736 O O . LYS A 1 343 ? -46.704 1.179 33.571 1.00 40.59 343 LYS A O 1
ATOM 2741 N N . LYS A 1 344 ? -46.808 3.426 33.623 1.00 40.06 344 LYS A N 1
ATOM 2742 C CA . LYS A 1 344 ? -47.144 3.520 35.040 1.00 40.06 344 LYS A CA 1
ATOM 2743 C C . LYS A 1 344 ? -48.536 2.910 35.175 1.00 40.06 344 LYS A C 1
ATOM 2745 O O . LYS A 1 344 ? -49.500 3.506 34.702 1.00 40.06 344 LYS A O 1
ATOM 2750 N N . GLU A 1 345 ? -48.631 1.709 35.732 1.00 36.84 345 GLU A N 1
ATOM 2751 C CA . GLU A 1 345 ? -49.922 1.159 36.126 1.00 36.84 345 GLU A CA 1
ATOM 2752 C C . GLU A 1 345 ? -50.543 2.094 37.177 1.00 36.84 345 GLU A C 1
ATOM 2754 O O . GLU A 1 345 ? -49.883 2.419 38.170 1.00 36.84 345 GLU A O 1
ATOM 2759 N N . PRO A 1 346 ? -51.792 2.549 36.996 1.00 38.84 346 PRO A N 1
ATOM 2760 C CA . PRO A 1 346 ? -52.456 3.475 37.912 1.00 38.84 346 PRO A CA 1
ATOM 2761 C C . PRO A 1 346 ? -53.021 2.769 39.164 1.00 38.84 346 PRO A C 1
ATOM 2763 O O . PRO A 1 346 ? -54.104 3.107 39.625 1.00 38.84 346 PRO A O 1
ATOM 2766 N N . GLY A 1 347 ? -52.317 1.769 39.712 1.00 40.06 347 GLY A N 1
ATOM 2767 C CA . GLY A 1 347 ? -52.876 0.857 40.723 1.00 40.06 347 GLY A CA 1
ATOM 2768 C C . GLY A 1 347 ? -52.238 0.867 42.117 1.00 40.06 347 GLY A C 1
ATOM 2769 O O . GLY A 1 347 ? -52.870 0.411 43.062 1.00 40.06 347 GLY A O 1
ATOM 2770 N N . LEU A 1 348 ? -51.017 1.383 42.298 1.00 38.59 348 LEU A N 1
ATOM 2771 C CA . LEU A 1 348 ? -50.254 1.162 43.546 1.00 38.59 348 LEU A CA 1
ATOM 2772 C C . LEU A 1 348 ? -50.108 2.385 44.471 1.00 38.59 348 LEU A C 1
ATOM 2774 O O . LEU A 1 348 ? -49.356 2.331 45.438 1.00 38.59 348 LEU A O 1
ATOM 2778 N N . GLN A 1 349 ? -50.859 3.469 44.242 1.00 39.47 349 GLN A N 1
ATOM 2779 C CA . GLN A 1 349 ? -50.928 4.607 45.181 1.00 39.47 349 GLN A CA 1
ATOM 2780 C C . GLN A 1 349 ? -52.084 4.522 46.197 1.00 39.47 349 GLN A C 1
ATOM 2782 O O . GLN A 1 349 ? -52.216 5.401 47.041 1.00 39.47 349 GLN A O 1
ATOM 2787 N N . ALA A 1 350 ? -52.895 3.459 46.182 1.00 41.84 350 ALA A N 1
ATOM 2788 C CA . ALA A 1 350 ? -54.074 3.348 47.048 1.00 41.84 350 ALA A CA 1
ATOM 2789 C C . ALA A 1 350 ? -53.851 2.608 48.387 1.00 41.84 350 ALA A C 1
ATOM 2791 O O . ALA A 1 350 ? -54.826 2.346 49.086 1.00 41.84 350 ALA A O 1
ATOM 2792 N N . LEU A 1 351 ? -52.611 2.276 48.778 1.00 40.06 351 LEU A N 1
ATOM 2793 C CA . LEU A 1 351 ? -52.361 1.489 50.002 1.00 40.06 351 LEU A CA 1
ATOM 2794 C C . LEU A 1 351 ? -51.403 2.110 51.032 1.00 40.06 351 LEU A C 1
ATOM 2796 O O . LEU A 1 351 ? -50.915 1.408 51.912 1.00 40.06 351 LEU A O 1
ATOM 2800 N N . VAL A 1 352 ? -51.173 3.425 50.983 1.00 43.41 352 VAL A N 1
ATOM 2801 C CA . VAL A 1 352 ? -50.485 4.155 52.064 1.00 43.41 352 VAL A CA 1
ATOM 2802 C C . VAL A 1 352 ? -51.240 5.451 52.340 1.00 43.41 352 VAL A C 1
ATOM 2804 O O . VAL A 1 352 ? -50.924 6.504 51.799 1.00 43.41 352 VAL A O 1
ATOM 2807 N N . GLY A 1 353 ? -52.297 5.371 53.145 1.00 39.91 353 GLY A N 1
ATOM 2808 C CA . GLY A 1 353 ? -53.062 6.561 53.510 1.00 39.91 353 GLY A CA 1
ATOM 2809 C C . GLY A 1 353 ? -54.377 6.269 54.209 1.00 39.91 353 GLY A C 1
ATOM 2810 O O . GLY A 1 353 ? -55.407 6.744 53.751 1.00 39.91 353 GLY A O 1
ATOM 2811 N N . LYS A 1 354 ? -54.366 5.471 55.284 1.00 46.38 354 LYS A N 1
ATOM 2812 C CA . LYS A 1 354 ? -55.454 5.428 56.279 1.00 46.38 354 LYS A CA 1
ATOM 2813 C C . LYS A 1 354 ? -54.978 4.730 57.557 1.00 46.38 354 LYS A C 1
ATOM 2815 O O . LYS A 1 354 ? -55.280 3.570 57.799 1.00 46.38 354 LYS A O 1
ATOM 2820 N N . GLN A 1 355 ? -54.237 5.464 58.385 1.00 38.44 355 GLN A N 1
ATOM 2821 C CA . GLN A 1 355 ? -54.199 5.229 59.829 1.00 38.44 355 GLN A CA 1
ATOM 2822 C C . GLN A 1 355 ? -54.350 6.573 60.556 1.00 38.44 355 GLN A C 1
ATOM 2824 O O . GLN A 1 355 ? -53.406 7.333 60.729 1.00 38.44 355 GLN A O 1
ATOM 2829 N N . SER A 1 356 ? -55.608 6.857 60.896 1.00 37.09 356 SER A N 1
ATOM 2830 C CA . SER A 1 356 ? -56.051 7.232 62.243 1.00 37.09 356 SER A CA 1
ATOM 2831 C C . SER A 1 356 ? -55.357 8.412 62.938 1.00 37.09 356 SER A C 1
ATOM 2833 O O . SER A 1 356 ? -54.501 8.225 63.799 1.00 37.09 356 SER A O 1
ATOM 2835 N N . ALA A 1 357 ? -55.847 9.628 62.683 1.00 38.03 357 ALA A N 1
ATOM 2836 C CA . ALA A 1 357 ? -55.769 10.711 63.660 1.00 38.03 357 ALA A CA 1
ATOM 2837 C C . ALA A 1 357 ? -56.841 10.477 64.741 1.00 38.03 357 ALA A C 1
ATOM 2839 O O . ALA A 1 357 ? -58.035 10.587 64.472 1.00 38.03 357 ALA A O 1
ATOM 2840 N N . SER A 1 358 ? -56.416 10.129 65.955 1.00 43.19 358 SER A N 1
ATOM 2841 C CA . SER A 1 358 ? -57.263 10.134 67.149 1.00 43.19 358 SER A CA 1
ATOM 2842 C C . SER A 1 358 ? -56.441 10.653 68.325 1.00 43.19 358 SER A C 1
ATOM 2844 O O . SER A 1 358 ? -55.524 9.972 68.779 1.00 43.19 358 SER A O 1
ATOM 2846 N N . ARG A 1 359 ? -56.721 11.891 68.752 1.00 37.75 359 ARG A N 1
ATOM 2847 C CA . ARG A 1 359 ? -56.404 12.498 70.064 1.00 37.75 359 ARG A CA 1
ATOM 2848 C C . ARG A 1 359 ? -56.983 13.918 70.054 1.00 37.75 359 ARG A C 1
ATOM 2850 O O . ARG A 1 359 ? -56.487 14.783 69.348 1.00 37.75 359 ARG A O 1
ATOM 2857 N N . MET A 1 360 ? -58.224 14.054 70.515 1.00 35.28 360 MET A N 1
ATOM 2858 C CA . MET A 1 360 ? -58.605 14.513 71.861 1.00 35.28 360 MET A CA 1
ATOM 2859 C C . MET A 1 360 ? -58.204 15.964 72.153 1.00 35.28 360 MET A C 1
ATOM 2861 O O . MET A 1 360 ? -57.068 16.252 72.517 1.00 35.28 360 MET A O 1
ATOM 2865 N N . HIS A 1 361 ? -59.210 16.836 72.038 1.00 35.47 361 HIS A N 1
ATOM 2866 C CA . HIS A 1 361 ? -59.337 18.081 72.786 1.00 35.47 361 HIS A CA 1
ATOM 2867 C C . HIS A 1 361 ? -59.179 17.824 74.287 1.00 35.47 361 HIS A C 1
ATOM 2869 O O . HIS A 1 361 ? -59.848 16.947 74.832 1.00 35.47 361 HIS A O 1
ATOM 2875 N N . ILE A 1 362 ? -58.372 18.647 74.951 1.00 37.44 362 ILE A N 1
ATOM 2876 C CA . ILE A 1 362 ? -58.562 18.976 76.362 1.00 37.44 362 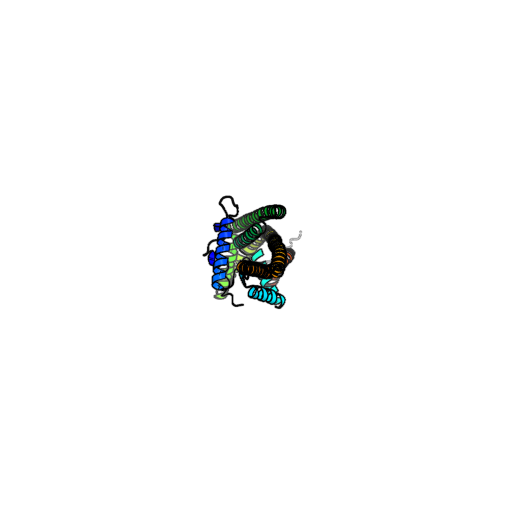ILE A CA 1
ATOM 2877 C C . ILE A 1 362 ? -58.539 20.501 76.453 1.00 37.44 362 ILE A C 1
ATOM 2879 O O . ILE A 1 362 ? -57.522 21.134 76.178 1.00 37.44 362 ILE A O 1
ATOM 2883 N N . GLU A 1 363 ? -59.695 21.065 76.790 1.00 38.59 363 GLU A N 1
ATOM 2884 C CA . GLU A 1 363 ? -59.829 22.409 77.343 1.00 38.59 363 GLU A CA 1
ATOM 2885 C C . GLU A 1 363 ? -59.360 22.393 78.802 1.00 38.59 363 GLU A C 1
ATOM 2887 O O . GLU A 1 363 ? -59.888 21.622 79.609 1.00 38.59 363 GLU A O 1
ATOM 2892 N N . ARG A 1 364 ? -58.397 23.250 79.142 1.00 41.09 364 ARG A N 1
ATOM 2893 C CA . ARG A 1 364 ? -58.530 24.360 80.105 1.00 41.09 364 ARG A CA 1
ATOM 2894 C C . ARG A 1 364 ? -57.191 25.047 80.320 1.00 41.09 364 ARG A C 1
ATOM 2896 O O . ARG A 1 364 ? -56.193 24.328 80.539 1.00 41.09 364 ARG A O 1
#

Sequence (364 aa):
MDTSNYVSFESILSGKSFKDLILLKDGKLDLSRFDALMRGVLEESIKSSNVPPHQLVRVIRDGRVIWMTVEQARNMVDYHRHHSIADTSATVANAIEMAINGDINYLEDEMLILMCLAESGNSKNDDVMAKFTRRKQEVFRLVNEIRDSESELQRRKRETNIVSDFEEKMGLMLQARHKGQEQRAIQLAQELRVDKKKYLLFARSLGPDIQKIRQLRGELVRTKEKVLGHIMEGVGAEANSLSLSIDSLKQNMDQLEKAFNQSAESMKVDNKYVEALKQKMAGVQKAIEKKTERIEAIEQEKAALQQEIEKTKLVADKLDTVNVEDGINDQLKKFQDSAPKIKKEPGLQALVGKQSASRMHIER

Mean predicted aligned error: 12.21 Å